Protein AF-A0A428N6F3-F1 (afdb_monomer_lite)

Radius of gyration: 32.95 Å; chains: 1; bounding box: 56×59×94 Å

Structure (mmCIF, N/CA/C/O backbone):
data_AF-A0A428N6F3-F1
#
_entry.id   AF-A0A428N6F3-F1
#
loop_
_atom_site.group_PDB
_atom_site.id
_atom_site.type_symbol
_atom_site.label_atom_id
_atom_site.label_alt_id
_atom_site.label_comp_id
_atom_site.label_asym_id
_atom_site.label_entity_id
_atom_site.label_seq_id
_atom_site.pdbx_PDB_ins_code
_atom_site.Cartn_x
_atom_site.Cartn_y
_atom_site.Cartn_z
_atom_site.occupancy
_atom_site.B_iso_or_equiv
_atom_site.auth_seq_id
_atom_site.auth_comp_id
_atom_site.auth_asym_id
_atom_site.auth_atom_id
_atom_site.pdbx_PDB_model_num
ATOM 1 N N . MET A 1 1 ? 21.607 -7.730 32.514 1.00 59.12 1 MET A N 1
ATOM 2 C CA . MET A 1 1 ? 22.956 -7.253 32.127 1.00 59.12 1 MET A CA 1
ATOM 3 C C . MET A 1 1 ? 23.107 -7.342 30.614 1.00 59.12 1 MET A C 1
ATOM 5 O O . MET A 1 1 ? 22.602 -8.305 30.058 1.00 59.12 1 MET A O 1
ATOM 9 N N . ASN A 1 2 ? 23.859 -6.388 30.040 1.00 42.75 2 ASN A N 1
ATOM 10 C CA . ASN A 1 2 ? 24.294 -6.212 28.635 1.00 42.75 2 ASN A CA 1
ATOM 11 C C . ASN A 1 2 ? 23.485 -5.157 27.869 1.00 42.75 2 ASN A C 1
ATOM 13 O O . ASN A 1 2 ? 22.278 -5.282 27.778 1.00 42.75 2 ASN A O 1
ATOM 17 N N . LYS A 1 3 ? 24.073 -4.161 27.202 1.00 52.94 3 LYS A N 1
ATOM 18 C CA . LYS A 1 3 ? 25.193 -3.238 27.483 1.00 52.94 3 LYS A CA 1
ATOM 19 C C . LYS A 1 3 ? 24.998 -2.091 26.472 1.00 52.94 3 LYS A C 1
ATOM 21 O O . LYS A 1 3 ? 24.691 -2.343 25.317 1.00 52.94 3 LYS A O 1
ATOM 26 N N . VAL A 1 4 ? 25.185 -0.863 26.943 1.00 59.03 4 VAL A N 1
ATOM 27 C CA . VAL A 1 4 ? 25.233 0.412 26.205 1.00 59.03 4 VAL A CA 1
ATOM 28 C C . VAL A 1 4 ? 26.083 0.382 24.930 1.00 59.03 4 VAL A C 1
ATOM 30 O O . VAL A 1 4 ? 27.145 -0.233 24.942 1.00 59.03 4 VAL A O 1
ATOM 33 N N . THR A 1 5 ? 25.738 1.187 23.914 1.00 62.03 5 THR A N 1
ATOM 34 C CA . THR A 1 5 ? 26.742 1.978 23.170 1.00 62.03 5 THR A CA 1
ATOM 35 C C . THR A 1 5 ? 26.118 3.251 22.580 1.00 62.03 5 THR A C 1
ATOM 37 O O . THR A 1 5 ? 25.273 3.193 21.697 1.00 62.03 5 THR A O 1
ATOM 40 N N . LYS A 1 6 ? 26.545 4.411 23.095 1.00 61.56 6 LYS A N 1
ATOM 41 C CA . LYS A 1 6 ? 26.335 5.739 22.499 1.00 61.56 6 LYS A CA 1
ATOM 42 C C . LYS A 1 6 ? 27.361 5.936 21.385 1.00 61.56 6 LYS A C 1
ATOM 44 O O . LYS A 1 6 ? 28.529 5.613 21.604 1.00 61.56 6 LYS A O 1
ATOM 49 N N . TRP A 1 7 ? 26.963 6.520 20.258 1.00 52.72 7 TRP A N 1
ATOM 50 C CA . TRP A 1 7 ? 27.900 6.959 19.226 1.00 52.72 7 TRP A CA 1
ATOM 51 C C . TRP A 1 7 ? 27.916 8.486 19.137 1.00 52.72 7 TRP A C 1
ATOM 53 O O . TRP A 1 7 ? 26.984 9.126 18.668 1.00 52.72 7 TRP A O 1
ATOM 63 N N . THR A 1 8 ? 28.996 9.059 19.658 1.00 63.78 8 THR A N 1
ATOM 64 C CA . THR A 1 8 ? 29.450 10.428 19.417 1.00 63.78 8 THR A CA 1
ATOM 65 C C . THR A 1 8 ? 30.551 10.371 18.366 1.00 63.78 8 THR A C 1
ATOM 67 O O . THR A 1 8 ? 31.534 9.654 18.568 1.00 63.78 8 THR A O 1
ATOM 70 N N . GLY A 1 9 ? 30.439 11.145 17.292 1.00 53.56 9 GLY A N 1
ATOM 71 C CA . GLY A 1 9 ? 31.516 11.276 16.314 1.00 53.56 9 GLY A CA 1
ATOM 72 C C . GLY A 1 9 ? 31.279 12.429 15.350 1.00 53.56 9 GLY A C 1
ATOM 73 O O . GLY A 1 9 ? 30.642 12.246 14.324 1.00 53.56 9 GLY A O 1
ATOM 74 N N . GLY A 1 10 ? 31.805 13.609 15.681 1.00 56.00 10 GLY A N 1
ATOM 75 C CA . GLY A 1 10 ? 32.062 14.664 14.700 1.00 56.00 10 GLY A CA 1
ATOM 76 C C . GLY A 1 10 ? 33.468 14.531 14.106 1.00 56.00 10 GLY A C 1
ATOM 77 O O . GLY A 1 10 ? 34.345 13.985 14.770 1.00 56.00 10 GLY A O 1
ATOM 78 N N . ILE A 1 11 ? 33.679 15.048 12.887 1.00 60.34 11 ILE A N 1
ATOM 79 C CA . ILE A 1 11 ? 34.947 15.599 12.350 1.00 60.34 11 ILE A CA 1
ATOM 80 C C . ILE A 1 11 ? 34.642 16.242 10.971 1.00 60.34 11 ILE A C 1
ATOM 82 O O . ILE A 1 11 ? 34.072 15.572 10.121 1.00 60.34 11 ILE A O 1
ATOM 86 N N . VAL A 1 12 ? 34.632 17.577 10.833 1.00 51.16 12 VAL A N 1
ATOM 87 C CA . VAL A 1 12 ? 35.661 18.571 10.398 1.00 51.16 12 VAL A CA 1
ATOM 88 C C . VAL A 1 12 ? 36.099 18.546 8.911 1.00 51.16 12 VAL A C 1
ATOM 90 O O . VAL A 1 12 ? 36.489 17.508 8.393 1.00 51.16 12 VAL A O 1
ATOM 93 N N . LEU A 1 13 ? 36.209 19.771 8.355 1.00 48.69 13 LEU A N 1
ATOM 94 C CA . LEU A 1 13 ? 36.993 20.261 7.194 1.00 48.69 13 LEU A CA 1
ATOM 95 C C . LEU A 1 13 ? 36.325 20.032 5.823 1.00 48.69 13 LEU A C 1
ATOM 97 O O . LEU A 1 13 ? 36.119 18.902 5.421 1.00 48.69 13 LEU A O 1
ATOM 101 N N . GLY A 1 14 ? 35.943 21.029 5.020 1.00 47.25 14 GLY A N 1
ATOM 102 C CA . GLY A 1 14 ? 36.521 22.353 4.798 1.00 47.25 14 GLY A CA 1
ATOM 103 C C . GLY A 1 14 ? 37.283 22.353 3.470 1.00 47.25 14 GLY A C 1
ATOM 104 O O . GLY A 1 14 ? 38.443 21.965 3.460 1.00 47.25 14 GLY A O 1
ATOM 105 N N . VAL A 1 15 ? 36.669 22.813 2.372 1.00 58.38 15 VAL A N 1
ATOM 106 C CA . VAL A 1 15 ? 37.387 23.246 1.159 1.00 58.38 15 VAL A CA 1
ATOM 107 C C . VAL A 1 15 ? 36.687 24.468 0.571 1.00 58.38 15 VAL A C 1
ATOM 109 O O . VAL A 1 15 ? 35.559 24.415 0.096 1.00 58.38 15 VAL A O 1
ATOM 112 N N . SER A 1 16 ? 37.419 25.573 0.648 1.00 48.34 16 SER A N 1
ATOM 113 C CA . SER A 1 16 ? 37.237 26.823 -0.074 1.00 48.34 16 SER A CA 1
ATOM 114 C C . SER A 1 16 ? 37.818 26.676 -1.480 1.00 48.34 16 SER A C 1
ATOM 116 O O . SER A 1 16 ? 38.920 26.141 -1.610 1.00 48.34 16 SER A O 1
ATOM 118 N N . LEU A 1 17 ? 37.138 27.195 -2.506 1.00 53.47 17 LEU A N 1
ATOM 119 C CA . LEU A 1 17 ? 37.769 27.553 -3.777 1.00 53.47 17 LEU A CA 1
ATOM 120 C C . LEU A 1 17 ? 37.167 28.856 -4.318 1.00 53.47 17 LEU A C 1
ATOM 122 O O . LEU A 1 17 ? 36.028 28.925 -4.767 1.00 53.47 17 LEU A O 1
ATOM 126 N N . LEU A 1 18 ? 37.997 29.889 -4.209 1.00 55.22 18 LEU A N 1
ATOM 127 C CA . LEU A 1 18 ? 37.905 31.204 -4.826 1.00 55.22 18 LEU A CA 1
ATOM 128 C C . LEU A 1 18 ? 38.261 31.151 -6.320 1.00 55.22 18 LEU A C 1
ATOM 130 O O . LEU A 1 18 ? 39.220 30.480 -6.699 1.00 55.22 18 LEU A O 1
ATOM 134 N N . GLY A 1 19 ? 37.615 32.032 -7.091 1.00 43.91 19 GLY A N 1
ATOM 135 C CA . GLY A 1 19 ? 38.147 32.621 -8.328 1.00 43.91 19 GLY A CA 1
ATOM 136 C C . GLY A 1 19 ? 37.585 32.015 -9.624 1.00 43.91 19 GLY A C 1
ATOM 137 O O . GLY A 1 19 ? 37.245 30.846 -9.659 1.00 43.91 19 GLY A O 1
ATOM 138 N N . VAL A 1 20 ? 37.485 32.718 -10.754 1.00 56.47 20 VAL A N 1
ATOM 139 C CA . VAL A 1 20 ? 38.159 33.943 -11.202 1.00 56.47 20 VAL A CA 1
ATOM 140 C C . VAL A 1 20 ? 37.345 34.539 -12.376 1.00 56.47 20 VAL A C 1
ATOM 142 O O . VAL A 1 20 ? 36.685 33.817 -13.114 1.00 56.47 20 VAL A O 1
ATOM 145 N N . ILE A 1 21 ? 37.413 35.866 -12.497 1.00 52.62 21 ILE A N 1
ATOM 146 C CA . ILE A 1 21 ? 36.933 36.787 -13.543 1.00 52.62 21 ILE A CA 1
ATOM 147 C C . ILE A 1 21 ? 36.798 36.243 -14.986 1.00 52.62 21 ILE A C 1
ATOM 149 O O . ILE A 1 21 ? 37.687 35.570 -15.496 1.00 52.62 21 ILE A O 1
ATOM 153 N N . SER A 1 22 ? 35.756 36.676 -15.704 1.00 57.38 22 SER A N 1
ATOM 154 C CA . SER A 1 22 ? 35.784 36.744 -17.172 1.00 57.38 22 SER A CA 1
ATOM 155 C C . SER A 1 22 ? 35.151 38.061 -17.617 1.00 57.38 22 SER A C 1
ATOM 157 O O . SER A 1 22 ? 33.933 38.212 -17.665 1.00 57.38 22 SER A O 1
ATOM 159 N N . GLY A 1 23 ? 36.019 39.056 -17.800 1.00 47.81 23 GLY A N 1
ATOM 160 C CA . GLY A 1 23 ? 35.710 40.379 -18.326 1.00 47.81 23 GLY A CA 1
ATOM 161 C C . GLY A 1 23 ? 36.304 40.527 -19.725 1.00 47.81 23 GLY A C 1
ATOM 162 O O . GLY A 1 23 ? 37.393 40.024 -19.990 1.00 47.81 23 GLY A O 1
ATOM 163 N N . CYS A 1 24 ? 35.535 41.205 -20.574 1.00 57.69 24 CYS A N 1
ATOM 164 C CA . CYS A 1 24 ? 35.668 41.465 -22.005 1.00 57.69 24 CYS A CA 1
ATOM 165 C C . CYS A 1 24 ? 37.067 41.454 -22.637 1.00 57.69 24 CYS A C 1
ATOM 167 O O . CYS A 1 24 ? 38.002 42.108 -22.176 1.00 57.69 24 CYS A O 1
ATOM 169 N N . SER A 1 25 ? 37.130 40.875 -23.835 1.00 59.62 25 SER A N 1
ATOM 170 C CA . SER A 1 25 ? 37.938 41.404 -24.935 1.00 59.62 25 SER A CA 1
ATOM 171 C C . SER A 1 25 ? 37.177 41.184 -26.242 1.00 59.62 25 SER A C 1
ATOM 173 O O . SER A 1 25 ? 37.071 40.064 -26.732 1.00 59.62 25 SER A O 1
ATOM 175 N N . ASP A 1 26 ? 36.593 42.280 -26.724 1.00 55.84 26 ASP A N 1
ATOM 176 C CA . ASP A 1 26 ? 36.211 42.518 -28.114 1.00 55.84 26 ASP A CA 1
ATOM 177 C C . ASP A 1 26 ? 37.474 42.470 -28.982 1.00 55.84 26 ASP A C 1
ATOM 179 O O . ASP A 1 26 ? 38.433 43.182 -28.684 1.00 55.84 26 ASP A O 1
ATOM 183 N N . ASP A 1 27 ? 37.460 41.690 -30.062 1.00 56.28 27 ASP A N 1
ATOM 184 C CA . ASP A 1 27 ? 38.287 41.981 -31.233 1.00 56.28 27 ASP A CA 1
ATOM 185 C C . ASP A 1 27 ? 37.640 41.393 -32.499 1.00 56.28 27 ASP A C 1
ATOM 187 O O . ASP A 1 27 ? 37.637 40.187 -32.738 1.00 56.28 27 ASP A O 1
ATOM 191 N N . THR A 1 28 ? 36.989 42.295 -33.232 1.00 49.25 28 THR A N 1
ATOM 192 C CA . THR A 1 28 ? 37.178 42.573 -34.661 1.00 49.25 28 THR A CA 1
ATOM 193 C C . THR A 1 28 ? 37.333 41.396 -35.645 1.00 49.25 28 THR A C 1
ATOM 195 O O . THR A 1 28 ? 38.290 40.632 -35.596 1.00 49.25 28 THR A O 1
ATOM 198 N N . GLU A 1 29 ? 36.429 41.330 -36.633 1.00 51.31 29 GLU A N 1
ATOM 199 C CA . GLU A 1 29 ? 36.691 41.505 -38.083 1.00 51.31 29 GLU A CA 1
ATOM 200 C C . GLU A 1 29 ? 35.619 40.793 -38.947 1.00 51.31 29 GLU A C 1
ATOM 202 O O . GLU A 1 29 ? 35.155 39.686 -38.683 1.00 51.31 29 GLU A O 1
ATOM 207 N N . VAL A 1 30 ? 35.238 41.489 -40.015 1.00 43.59 30 VAL A N 1
ATOM 208 C CA . VAL A 1 30 ? 34.219 41.195 -41.037 1.00 43.59 30 VAL A CA 1
ATOM 209 C C . VAL A 1 30 ? 34.651 40.089 -42.015 1.00 43.59 30 VAL A C 1
ATOM 211 O O . VAL A 1 30 ? 35.767 40.157 -42.523 1.00 43.59 30 VAL A O 1
ATOM 214 N N . SER A 1 31 ? 33.742 39.188 -42.434 1.00 38.47 31 SER A N 1
ATOM 215 C CA . SER A 1 31 ? 33.485 38.903 -43.872 1.00 38.47 31 SER A CA 1
ATOM 216 C C . SER A 1 31 ? 32.540 37.731 -44.181 1.00 38.47 31 SER A C 1
ATOM 218 O O . SER A 1 31 ? 32.751 36.604 -43.750 1.00 38.47 31 SER A O 1
ATOM 220 N N . THR A 1 32 ? 31.610 38.054 -45.090 1.00 45.75 32 THR A N 1
ATOM 221 C CA . THR A 1 32 ? 31.063 37.267 -46.219 1.00 45.75 32 THR A CA 1
ATOM 222 C C . THR A 1 32 ? 30.102 36.100 -45.955 1.00 45.75 32 THR A C 1
ATOM 224 O O . THR A 1 32 ? 30.520 34.975 -45.717 1.00 45.75 32 THR A O 1
ATOM 227 N N . SER A 1 33 ? 28.812 36.428 -46.135 1.00 55.88 33 SER A N 1
ATOM 228 C CA . SER A 1 33 ? 27.836 35.818 -47.065 1.00 55.88 33 SER A CA 1
ATOM 229 C C . SER A 1 33 ? 27.710 34.293 -47.135 1.00 55.88 33 SER A C 1
ATOM 231 O O . SER A 1 33 ? 28.603 33.642 -47.666 1.00 55.88 33 SER A O 1
ATOM 233 N N . ASP A 1 34 ? 26.518 33.787 -46.801 1.00 43.12 34 ASP A N 1
ATOM 234 C CA . ASP A 1 34 ? 25.702 33.015 -47.751 1.00 43.12 34 ASP A CA 1
ATOM 235 C C . ASP A 1 34 ? 24.219 33.027 -47.321 1.00 43.12 34 ASP A C 1
ATOM 237 O O . ASP A 1 34 ? 23.897 33.001 -46.132 1.00 43.12 34 ASP A O 1
ATOM 241 N N . ASP A 1 35 ? 23.343 33.148 -48.314 1.00 51.78 35 ASP A N 1
ATOM 242 C CA . ASP A 1 35 ? 21.883 33.163 -48.246 1.00 51.78 35 ASP A CA 1
ATOM 243 C C . ASP A 1 35 ? 21.297 31.805 -47.806 1.00 51.78 35 ASP A C 1
ATOM 245 O O . ASP A 1 35 ? 21.828 30.755 -48.157 1.00 51.78 35 ASP A O 1
ATOM 249 N N . THR A 1 36 ? 20.146 31.799 -47.119 1.00 37.16 36 THR A N 1
ATOM 250 C CA . THR A 1 36 ? 18.882 31.189 -47.611 1.00 37.16 36 THR A CA 1
ATOM 251 C C . THR A 1 36 ? 17.798 31.102 -46.521 1.00 37.16 36 THR A C 1
ATOM 253 O O . THR A 1 36 ? 17.887 30.341 -45.566 1.00 37.16 36 THR A O 1
ATOM 256 N N . ASP A 1 37 ? 16.762 31.919 -46.721 1.00 44.09 37 ASP A N 1
ATOM 257 C CA . ASP A 1 37 ? 15.328 31.593 -46.676 1.00 44.09 37 ASP A CA 1
ATOM 258 C C . ASP A 1 37 ? 14.820 30.594 -45.611 1.00 44.09 37 ASP A C 1
ATOM 260 O O . ASP A 1 37 ? 14.883 29.377 -45.782 1.00 44.09 37 ASP A O 1
ATOM 264 N N . THR A 1 38 ? 14.187 31.111 -44.553 1.00 43.03 38 THR A N 1
ATOM 265 C CA . THR A 1 38 ? 13.017 30.466 -43.936 1.00 43.03 38 THR A CA 1
ATOM 266 C C . THR A 1 38 ? 12.104 31.537 -43.343 1.00 43.03 38 THR A C 1
ATOM 268 O O . THR A 1 38 ? 12.512 32.372 -42.541 1.00 43.03 38 THR A O 1
ATOM 271 N N . VAL A 1 39 ? 10.856 31.498 -43.801 1.00 47.06 39 VAL A N 1
ATOM 272 C CA . VAL A 1 39 ? 9.721 32.332 -43.412 1.00 47.06 39 VAL A CA 1
ATOM 273 C C . VAL A 1 39 ? 9.343 32.072 -41.952 1.00 47.06 39 VAL A C 1
ATOM 275 O O . VAL A 1 39 ? 8.845 30.995 -41.632 1.00 47.06 39 VAL A O 1
ATOM 278 N N . GLU A 1 40 ? 9.493 33.078 -41.093 1.00 40.41 40 GLU A N 1
ATOM 279 C CA . GLU A 1 40 ? 8.742 33.181 -39.841 1.00 40.41 40 GLU A CA 1
ATOM 280 C C . GLU A 1 40 ? 7.617 34.198 -40.038 1.00 40.41 40 GLU A C 1
ATOM 282 O O . GLU A 1 40 ? 7.851 35.365 -40.358 1.00 40.41 40 GLU A O 1
ATOM 287 N N . GLN A 1 41 ? 6.377 33.725 -39.895 1.00 44.44 41 GLN A N 1
ATOM 288 C CA . GLN A 1 41 ? 5.229 34.590 -39.682 1.00 44.44 41 GLN A CA 1
ATOM 289 C C . GLN A 1 41 ? 5.036 34.821 -38.188 1.00 44.44 41 GLN A C 1
ATOM 291 O O . GLN A 1 41 ? 5.055 33.906 -37.369 1.00 44.44 41 GLN A O 1
ATOM 296 N N . GLU A 1 42 ? 4.823 36.094 -37.917 1.00 47.78 42 GLU A N 1
ATOM 297 C CA . GLU A 1 42 ? 4.579 36.766 -36.660 1.00 47.78 42 GLU A CA 1
ATOM 298 C C . GLU A 1 42 ? 3.296 36.268 -35.975 1.00 47.78 42 GLU A C 1
ATOM 300 O O . GLU A 1 42 ? 2.261 36.079 -36.617 1.00 47.78 42 GLU A O 1
ATOM 305 N N . ASN A 1 43 ? 3.328 36.172 -34.646 1.00 41.69 43 ASN A N 1
ATOM 306 C CA . ASN A 1 43 ? 2.191 36.594 -33.837 1.00 41.69 43 ASN A CA 1
ATOM 307 C C . ASN A 1 43 ? 2.668 37.158 -32.492 1.00 41.69 43 ASN A C 1
ATOM 309 O O . ASN A 1 43 ? 3.029 36.444 -31.559 1.00 41.69 43 ASN A O 1
ATOM 313 N N . GLU A 1 44 ? 2.643 38.480 -32.475 1.00 46.00 44 GLU A N 1
ATOM 314 C CA . GLU A 1 44 ? 2.562 39.415 -31.368 1.00 46.00 44 GLU A CA 1
ATOM 315 C C . GLU A 1 44 ? 1.596 38.991 -30.244 1.00 46.00 44 GLU A C 1
ATOM 317 O O . GLU A 1 44 ? 0.403 38.807 -30.457 1.00 46.00 44 GLU A O 1
ATOM 322 N N . SER A 1 45 ? 2.066 38.982 -28.997 1.00 43.88 45 SER A N 1
ATOM 323 C CA . SER A 1 45 ? 1.277 39.540 -27.891 1.00 43.88 45 SER A CA 1
ATOM 324 C C . SER A 1 45 ? 2.186 39.923 -26.737 1.00 43.88 45 SER A C 1
ATOM 326 O O . SER A 1 45 ? 2.656 39.112 -25.945 1.00 43.88 45 SER A O 1
ATOM 328 N N . THR A 1 46 ? 2.417 41.226 -26.710 1.00 35.19 46 THR A N 1
ATOM 329 C CA . THR A 1 46 ? 2.833 42.028 -25.573 1.00 35.19 46 THR A CA 1
ATOM 330 C C . THR A 1 46 ? 1.745 42.019 -24.493 1.00 35.19 46 THR A C 1
ATOM 332 O O . THR A 1 46 ? 0.567 42.165 -24.810 1.00 35.19 46 THR A O 1
ATOM 335 N N . SER A 1 47 ? 2.125 41.899 -23.221 1.00 39.38 47 SER A N 1
ATOM 336 C CA . SER A 1 47 ? 1.584 42.783 -22.185 1.00 39.38 47 SER A CA 1
ATOM 337 C C . SER A 1 47 ? 2.463 42.742 -20.941 1.00 39.38 47 SER A C 1
ATOM 339 O O . SER A 1 47 ? 2.490 41.780 -20.180 1.00 39.38 47 SER A O 1
ATOM 341 N N . THR A 1 48 ? 3.164 43.850 -20.764 1.00 40.50 48 THR A N 1
ATOM 342 C CA . THR A 1 48 ? 3.802 44.350 -19.553 1.00 40.50 48 THR A CA 1
ATOM 343 C C . THR A 1 48 ? 2.788 44.535 -18.417 1.00 40.50 48 THR A C 1
ATOM 345 O O . THR A 1 48 ? 1.719 45.097 -18.652 1.00 40.50 48 THR A O 1
ATOM 348 N N . GLN A 1 49 ? 3.153 44.161 -17.189 1.00 43.16 49 GLN A N 1
ATOM 349 C CA . GLN A 1 49 ? 2.739 44.856 -15.962 1.00 43.16 49 GLN A CA 1
ATOM 350 C C . GLN A 1 49 ? 3.793 44.543 -14.883 1.00 43.16 49 GLN A C 1
ATOM 352 O O . GLN A 1 49 ? 3.955 43.392 -14.499 1.00 43.16 49 GLN A O 1
ATOM 357 N N . ASP A 1 50 ? 4.776 45.418 -14.704 1.00 40.59 50 ASP A N 1
ATOM 358 C CA . ASP A 1 50 ? 4.785 46.598 -13.823 1.00 40.59 50 ASP A CA 1
ATOM 359 C C . ASP A 1 50 ? 5.256 46.239 -12.403 1.00 40.59 50 ASP A C 1
ATOM 361 O O . ASP A 1 50 ? 4.698 45.409 -11.690 1.00 40.59 50 ASP A O 1
ATOM 365 N N . GLU A 1 51 ? 6.386 46.857 -12.106 1.00 44.56 51 GLU A N 1
ATOM 366 C CA . GLU A 1 51 ? 7.203 46.900 -10.908 1.00 44.56 51 GLU A CA 1
ATOM 367 C C . GLU A 1 51 ? 6.498 47.707 -9.810 1.00 44.56 51 GLU A C 1
ATOM 369 O O . GLU A 1 51 ? 6.010 48.797 -10.076 1.00 44.56 51 GLU A O 1
ATOM 374 N N . SER A 1 52 ? 6.520 47.258 -8.552 1.00 39.97 52 SER A N 1
ATOM 375 C CA . SER A 1 52 ? 6.553 48.218 -7.442 1.00 39.97 52 SER A CA 1
ATOM 376 C C . SER A 1 52 ? 7.154 47.608 -6.183 1.00 39.97 52 SER A C 1
ATOM 378 O O . SER A 1 52 ? 6.685 46.616 -5.630 1.00 39.97 52 SER A O 1
ATOM 380 N N . THR A 1 53 ? 8.216 48.280 -5.775 1.00 36.47 53 THR A N 1
ATOM 381 C CA . THR A 1 53 ? 9.086 48.172 -4.609 1.00 36.47 53 THR A CA 1
ATOM 382 C C . THR A 1 53 ? 8.394 48.352 -3.253 1.00 36.47 53 THR A C 1
ATOM 384 O O . THR A 1 53 ? 7.479 49.161 -3.133 1.00 36.47 53 THR A O 1
ATOM 387 N N . GLU A 1 54 ? 8.921 47.611 -2.267 1.00 47.00 54 GLU A N 1
ATOM 388 C CA . GLU A 1 54 ? 9.388 48.045 -0.930 1.00 47.00 54 GLU A CA 1
ATOM 389 C C . GLU A 1 54 ? 8.506 49.002 -0.101 1.00 47.00 54 GLU A C 1
ATOM 391 O O . GLU A 1 54 ? 8.287 50.140 -0.490 1.00 47.00 54 GLU A O 1
ATOM 396 N N . GLU A 1 55 ? 8.127 48.587 1.117 1.00 42.34 55 GLU A N 1
ATOM 397 C CA . GLU A 1 55 ? 8.594 49.279 2.329 1.00 42.34 55 GLU A CA 1
ATOM 398 C C . GLU A 1 55 ? 8.384 48.476 3.629 1.00 42.34 55 GLU A C 1
ATOM 400 O O . GLU A 1 55 ? 7.346 47.877 3.902 1.00 42.34 55 GLU A O 1
ATOM 405 N N . THR A 1 56 ? 9.464 48.506 4.403 1.00 35.31 56 THR A N 1
ATOM 406 C CA . THR A 1 56 ? 9.694 48.173 5.809 1.00 35.31 56 THR A CA 1
ATOM 407 C C . THR A 1 56 ? 8.773 48.930 6.771 1.00 35.31 56 THR A C 1
ATOM 409 O O . THR A 1 56 ? 8.601 50.133 6.605 1.00 35.31 56 THR A O 1
ATOM 412 N N . GLN A 1 57 ? 8.334 48.288 7.863 1.00 43.53 57 GLN A N 1
ATOM 413 C CA . GLN A 1 57 ? 8.369 48.909 9.197 1.00 43.53 57 GLN A CA 1
ATOM 414 C C . GLN A 1 57 ? 8.267 47.891 10.343 1.00 43.53 57 GLN A C 1
ATOM 416 O O . GLN A 1 57 ? 7.521 46.917 10.297 1.00 43.53 57 GLN A O 1
ATOM 421 N N . GLU A 1 58 ? 9.122 48.162 11.322 1.00 42.06 58 GLU A N 1
ATOM 422 C CA . GLU A 1 58 ? 9.407 47.509 12.599 1.00 42.06 58 GLU A CA 1
ATOM 423 C C . GLU A 1 58 ? 8.484 48.069 13.713 1.00 42.06 58 GLU A C 1
ATOM 425 O O . GLU A 1 58 ? 7.657 48.932 13.431 1.00 42.06 58 GLU A O 1
ATOM 430 N N . GLU A 1 59 ? 8.726 47.639 14.963 1.00 45.28 59 GLU A N 1
ATOM 431 C CA . GLU A 1 59 ? 8.178 48.091 16.272 1.00 45.28 59 GLU A CA 1
ATOM 432 C C . GLU A 1 59 ? 6.937 47.339 16.824 1.00 45.28 59 GLU A C 1
ATOM 434 O O . GLU A 1 59 ? 5.847 47.407 16.265 1.00 45.28 59 GLU A O 1
ATOM 439 N N . THR A 1 60 ? 7.117 46.409 17.792 1.00 33.31 60 THR A N 1
ATOM 440 C CA . THR A 1 60 ? 7.172 46.555 19.292 1.00 33.31 60 THR A CA 1
ATOM 441 C C . THR A 1 60 ? 5.812 46.919 19.907 1.00 33.31 60 THR A C 1
ATOM 443 O O . THR A 1 60 ? 5.093 47.715 19.327 1.00 33.31 60 THR A O 1
ATOM 446 N N . GLU A 1 61 ? 5.355 46.500 21.087 1.00 43.44 61 GLU A N 1
ATOM 447 C CA . GLU A 1 61 ? 5.727 45.609 22.198 1.00 43.44 61 GLU A CA 1
ATOM 448 C C . GLU A 1 61 ? 4.483 45.605 23.137 1.00 43.44 61 GLU A C 1
ATOM 450 O O . GLU A 1 61 ? 3.689 46.541 23.063 1.00 43.44 61 GLU A O 1
ATOM 455 N N . GLU A 1 62 ? 4.388 44.629 24.062 1.00 44.56 62 GLU A N 1
ATOM 456 C CA . GLU A 1 62 ? 3.742 44.766 25.400 1.00 44.56 62 GLU A CA 1
ATOM 457 C C . GLU A 1 62 ? 2.185 44.879 25.445 1.00 44.56 62 GLU A C 1
ATOM 459 O O . GLU A 1 62 ? 1.569 45.521 24.608 1.00 44.56 62 GLU A O 1
ATOM 464 N N . SER A 1 63 ? 1.383 44.365 26.386 1.00 43.09 63 SER A N 1
ATOM 465 C CA . SER A 1 63 ? 1.394 43.428 27.528 1.00 43.09 63 SER A CA 1
ATOM 466 C C . SER A 1 63 ? -0.069 43.353 28.029 1.00 43.09 63 SER A C 1
ATOM 468 O O . SER A 1 63 ? -0.891 44.167 27.615 1.00 43.09 63 SER A O 1
ATOM 470 N N . GLU A 1 64 ? -0.342 42.402 28.930 1.00 48.34 64 GLU A N 1
ATOM 471 C CA . GLU A 1 64 ? -1.433 42.277 29.929 1.00 48.34 64 GLU A CA 1
ATOM 472 C C . GLU A 1 64 ? -2.101 40.894 29.820 1.00 48.34 64 GLU A C 1
ATOM 474 O O . GLU A 1 64 ? -2.928 40.633 28.953 1.00 48.34 64 GLU A O 1
ATOM 479 N N . GLU A 1 65 ? -1.577 39.862 30.485 1.00 44.81 65 GLU A N 1
ATOM 480 C CA . GLU A 1 65 ? -1.683 39.532 31.920 1.00 44.81 65 GLU A CA 1
ATOM 481 C C . GLU A 1 65 ? -3.081 39.065 32.407 1.00 44.81 65 GLU A C 1
ATOM 483 O O . GLU A 1 65 ? -4.095 39.740 32.285 1.00 44.81 65 GLU A O 1
ATOM 488 N N . VAL A 1 66 ? -3.040 37.918 33.103 1.00 36.69 66 VAL A N 1
ATOM 489 C CA . VAL A 1 66 ? -3.972 37.383 34.117 1.00 36.69 66 VAL A CA 1
ATOM 490 C C . VAL A 1 66 ? -5.281 36.721 33.657 1.00 36.69 66 VAL A C 1
ATOM 492 O O . VAL A 1 66 ? -6.321 37.360 33.526 1.00 36.69 66 VAL A O 1
ATOM 495 N N . LYS A 1 67 ? -5.290 35.376 33.684 1.00 44.00 67 LYS A N 1
ATOM 496 C CA . LYS A 1 67 ? -6.283 34.626 34.481 1.00 44.00 67 LYS A CA 1
ATOM 497 C C . LYS A 1 67 ? -5.793 33.221 34.847 1.00 44.00 67 LYS A C 1
ATOM 499 O O . LYS A 1 67 ? -6.311 32.214 34.376 1.00 44.00 67 LYS A O 1
ATOM 504 N N . THR A 1 68 ? -4.814 33.182 35.740 1.00 42.47 68 THR A N 1
ATOM 505 C CA . THR A 1 68 ? -4.484 32.001 36.542 1.00 42.47 68 THR A CA 1
ATOM 506 C C . THR A 1 68 ? -5.217 32.154 37.868 1.00 42.47 68 THR A C 1
ATOM 508 O O . THR A 1 68 ? -4.890 33.059 38.621 1.00 42.47 68 THR A O 1
ATOM 511 N N . GLU A 1 69 ? -6.260 31.357 38.093 1.00 52.34 69 GLU A N 1
ATOM 512 C CA . GLU A 1 69 ? -6.733 30.884 39.407 1.00 52.34 69 GLU A CA 1
ATOM 513 C C . GLU A 1 69 ? -8.115 30.245 39.220 1.00 52.34 69 GLU A C 1
ATOM 515 O O . GLU A 1 69 ? -9.083 30.940 38.898 1.00 52.34 69 GLU A O 1
ATOM 520 N N . LYS A 1 70 ? -8.172 28.919 39.421 1.00 51.22 70 LYS A N 1
ATOM 521 C CA . LYS A 1 70 ? -9.304 28.109 39.925 1.00 51.22 70 LYS A CA 1
ATOM 522 C C . LYS A 1 70 ? -9.378 26.732 39.262 1.00 51.22 70 LYS A C 1
ATOM 524 O O . LYS A 1 70 ? -10.370 26.411 38.617 1.00 51.22 70 LYS A O 1
ATOM 529 N N . ILE A 1 71 ? -8.346 25.914 39.451 1.00 48.88 71 ILE A N 1
ATOM 530 C CA . ILE A 1 71 ? -8.430 24.458 39.276 1.00 48.88 71 ILE A CA 1
ATOM 531 C C . ILE A 1 71 ? -7.416 23.832 40.247 1.00 48.88 71 ILE A C 1
ATOM 533 O O . ILE A 1 71 ? -6.335 23.444 39.843 1.00 48.88 71 ILE A O 1
ATOM 537 N N . GLU A 1 72 ? -7.688 23.854 41.553 1.00 50.81 72 GLU A N 1
ATOM 538 C CA . GLU A 1 72 ? -6.769 23.239 42.535 1.00 50.81 72 GLU A CA 1
ATOM 539 C C . GLU A 1 72 ? -7.500 22.564 43.710 1.00 50.81 72 GLU A C 1
ATOM 541 O O . GLU A 1 72 ? -6.955 22.395 44.792 1.00 50.81 72 GLU A O 1
ATOM 546 N N . GLU A 1 73 ? -8.760 22.157 43.522 1.00 51.38 73 GLU A N 1
ATOM 547 C CA . GLU A 1 73 ? -9.514 21.477 44.588 1.00 51.38 73 GLU A CA 1
ATOM 548 C C . GLU A 1 73 ? -10.462 20.406 44.028 1.00 51.38 73 GLU A C 1
ATOM 550 O O . GLU A 1 73 ? -11.663 20.421 44.280 1.00 51.38 73 GLU A O 1
ATOM 555 N N . THR A 1 74 ? -9.931 19.489 43.209 1.00 42.41 74 THR A N 1
ATOM 556 C CA . THR A 1 74 ? -10.641 18.229 42.888 1.00 42.41 74 THR A CA 1
ATOM 557 C C . THR A 1 74 ? -9.732 17.038 42.542 1.00 42.41 74 THR A C 1
ATOM 559 O O . THR A 1 74 ? -10.243 16.003 42.126 1.00 42.41 74 THR A O 1
ATOM 562 N N . GLU A 1 75 ? -8.408 17.139 42.710 1.00 50.47 75 GLU A N 1
ATOM 563 C CA . GLU A 1 75 ? -7.466 16.109 42.227 1.00 50.47 75 GLU A CA 1
ATOM 564 C C . GLU A 1 75 ? -7.128 15.000 43.241 1.00 50.47 75 GLU A C 1
ATOM 566 O O . GLU A 1 75 ? -6.570 13.982 42.856 1.00 50.47 75 GLU A O 1
ATOM 571 N N . GLU A 1 76 ? -7.519 15.097 44.515 1.00 50.62 76 GLU A N 1
ATOM 572 C CA . GLU A 1 76 ? -7.038 14.140 45.534 1.00 50.62 76 GLU A CA 1
ATOM 573 C C . GLU A 1 76 ? -7.983 12.951 45.823 1.00 50.62 76 GLU A C 1
ATOM 575 O O . GLU A 1 76 ? -7.807 12.242 46.808 1.00 50.62 76 GLU A O 1
ATOM 580 N N . THR A 1 77 ? -9.033 12.710 45.027 1.00 42.19 77 THR A N 1
ATOM 581 C CA . THR A 1 77 ? -9.996 11.611 45.318 1.00 42.19 77 THR A CA 1
ATOM 582 C C . THR A 1 77 ? -10.339 10.721 44.122 1.00 42.19 77 THR A C 1
ATOM 584 O O . THR A 1 77 ? -11.213 9.865 44.230 1.00 42.19 77 THR A O 1
ATOM 587 N N . VAL A 1 78 ? -9.652 10.876 42.987 1.00 49.56 78 VAL A N 1
ATOM 588 C CA . VAL A 1 78 ? -9.902 10.051 41.787 1.00 49.56 78 VAL A CA 1
ATOM 589 C C . VAL A 1 78 ? -8.724 9.125 41.455 1.00 49.56 78 VAL A C 1
ATOM 591 O O . VAL A 1 78 ? -8.926 8.107 40.800 1.00 49.56 78 VAL A O 1
ATOM 594 N N . GLU A 1 79 ? -7.522 9.382 41.979 1.00 50.62 79 GLU A N 1
ATOM 595 C CA . GLU A 1 79 ? -6.320 8.609 41.623 1.00 50.62 79 GLU A CA 1
ATOM 596 C C . GLU A 1 79 ? -6.271 7.166 42.163 1.00 50.62 79 GLU A C 1
ATOM 598 O O . GLU A 1 79 ? -5.507 6.356 41.648 1.00 50.62 79 GLU A O 1
ATOM 603 N N . GLU A 1 80 ? -7.101 6.784 43.141 1.00 48.28 80 GLU A N 1
ATOM 604 C CA . GLU A 1 80 ? -7.097 5.407 43.675 1.00 48.28 80 GLU A CA 1
ATOM 605 C C . GLU A 1 80 ? -8.102 4.469 42.969 1.00 48.28 80 GLU A C 1
ATOM 607 O O . GLU A 1 80 ? -8.103 3.269 43.221 1.00 48.28 80 GLU A O 1
ATOM 612 N N . SER A 1 81 ? -8.941 4.973 42.052 1.00 48.28 81 SER A N 1
ATOM 613 C CA . SER A 1 81 ? -9.990 4.160 41.403 1.00 48.28 81 SER A CA 1
ATOM 614 C C . SER A 1 81 ? -9.734 3.808 39.932 1.00 48.28 81 SER A C 1
ATOM 616 O O . SER A 1 81 ? -10.542 3.083 39.356 1.00 48.28 81 SER A O 1
ATOM 618 N N . VAL A 1 82 ? -8.656 4.293 39.307 1.00 51.25 82 VAL A N 1
ATOM 619 C CA . VAL A 1 82 ? -8.394 4.059 37.866 1.00 51.25 82 VAL A CA 1
ATOM 620 C C . VAL A 1 82 ? -7.332 2.978 37.618 1.00 51.25 82 VAL A C 1
ATOM 622 O O . VAL A 1 82 ? -7.182 2.497 36.504 1.00 51.25 82 VAL A O 1
ATOM 625 N N . VAL A 1 83 ? -6.619 2.529 38.655 1.00 50.34 83 VAL A N 1
ATOM 626 C CA . VAL A 1 83 ? -5.483 1.593 38.511 1.00 50.34 83 VAL A CA 1
ATOM 627 C C . VAL A 1 83 ? -5.917 0.113 38.494 1.00 50.34 83 VAL A C 1
ATOM 629 O O . VAL A 1 83 ? -5.082 -0.783 38.439 1.00 50.34 83 VAL A O 1
ATOM 632 N N . GLU A 1 84 ? -7.222 -0.179 38.521 1.00 51.62 84 GLU A N 1
ATOM 633 C CA . GLU A 1 84 ? -7.765 -1.547 38.580 1.00 51.62 84 GLU A CA 1
ATOM 634 C C . GLU A 1 84 ? -8.723 -1.838 37.409 1.00 51.62 84 GLU A C 1
ATOM 636 O O . GLU A 1 84 ? -9.802 -2.395 37.589 1.00 51.62 84 GLU A O 1
ATOM 641 N N . THR A 1 85 ? -8.394 -1.416 36.181 1.00 43.00 85 THR A N 1
ATOM 642 C CA . THR A 1 85 ? -9.144 -1.829 34.969 1.00 43.00 85 THR A CA 1
ATOM 643 C C . THR A 1 85 ? -8.258 -1.917 33.715 1.00 43.00 85 THR A C 1
ATOM 645 O O . THR A 1 85 ? -8.709 -1.624 32.619 1.00 43.00 85 THR A O 1
ATOM 648 N N . GLU A 1 86 ? -6.997 -2.345 33.836 1.00 50.44 86 GLU A N 1
ATOM 649 C CA . GLU A 1 86 ? -6.139 -2.608 32.655 1.00 50.44 86 GLU A CA 1
ATOM 650 C C . GLU A 1 86 ? -5.860 -4.101 32.398 1.00 50.44 86 GLU A C 1
ATOM 652 O O . GLU A 1 86 ? -5.113 -4.454 31.494 1.00 50.44 86 GLU A O 1
ATOM 657 N N . GLU A 1 87 ? -6.484 -5.017 33.146 1.00 51.00 87 GLU A N 1
ATOM 658 C CA . GLU A 1 87 ? -6.158 -6.454 33.077 1.00 51.00 87 GLU A CA 1
ATOM 659 C C . GLU A 1 87 ? -7.362 -7.349 32.730 1.00 51.00 87 GLU A C 1
ATOM 661 O O . GLU A 1 87 ? -7.470 -8.467 33.229 1.00 51.00 87 GLU A O 1
ATOM 666 N N . GLN A 1 88 ? -8.273 -6.893 31.860 1.00 44.22 88 GLN A N 1
ATOM 667 C CA . GLN A 1 88 ? -9.257 -7.773 31.204 1.00 44.22 88 GLN A CA 1
ATOM 668 C C . GLN A 1 88 ? -9.485 -7.376 29.737 1.00 44.22 88 GLN A C 1
ATOM 670 O O . GLN A 1 88 ? -10.563 -6.933 29.356 1.00 44.22 88 GLN A O 1
ATOM 675 N N . SER A 1 89 ? -8.458 -7.564 28.903 1.00 49.09 89 SER A N 1
ATOM 676 C CA . SER A 1 89 ? -8.606 -7.625 27.444 1.00 49.09 89 SER A CA 1
ATOM 677 C C . SER A 1 89 ? -9.143 -9.010 27.058 1.00 49.09 89 SER A C 1
ATOM 679 O O . SER A 1 89 ? -8.392 -9.934 26.749 1.00 49.09 89 SER A O 1
ATOM 681 N N . ASP A 1 90 ? -10.459 -9.179 27.171 1.00 50.84 90 ASP A N 1
ATOM 682 C CA . ASP A 1 90 ? -11.196 -10.076 26.281 1.00 50.84 90 ASP A CA 1
ATOM 683 C C . ASP A 1 90 ? -11.607 -9.174 25.114 1.00 50.84 90 ASP A C 1
ATOM 685 O O . ASP A 1 90 ? -12.489 -8.329 25.255 1.00 50.84 90 ASP A O 1
ATOM 689 N N . SER A 1 91 ? -10.814 -9.214 24.045 1.00 64.19 91 SER A N 1
ATOM 690 C CA . SER A 1 91 ? -10.832 -8.277 22.921 1.00 64.19 91 SER A CA 1
ATOM 691 C C . SER A 1 91 ? -12.132 -8.402 22.121 1.00 64.19 91 SER A C 1
ATOM 693 O O . SER A 1 91 ? -12.183 -9.086 21.096 1.00 64.19 91 SER A O 1
ATOM 695 N N . GLU A 1 92 ? -13.204 -7.782 22.607 1.00 86.00 92 GLU A N 1
ATOM 696 C CA . GLU A 1 92 ? -14.395 -7.546 21.800 1.00 86.00 92 GLU A CA 1
ATOM 697 C C . GLU A 1 92 ? -14.056 -6.471 20.763 1.00 86.00 92 GLU A C 1
ATOM 699 O O . GLU A 1 92 ? -13.628 -5.371 21.114 1.00 86.00 92 GLU A O 1
ATOM 704 N N . VAL A 1 93 ? -14.210 -6.820 19.485 1.00 93.06 93 VAL A N 1
ATOM 705 C CA . VAL A 1 93 ? -13.998 -5.900 18.365 1.00 93.06 93 VAL A CA 1
ATOM 706 C C . VAL A 1 93 ? -14.931 -4.703 18.526 1.00 93.06 93 VAL A C 1
ATOM 708 O O . VAL A 1 93 ? -16.138 -4.868 18.716 1.00 93.06 93 VAL A O 1
ATOM 711 N N . THR A 1 94 ? -14.383 -3.494 18.454 1.00 96.50 94 THR A N 1
ATOM 712 C CA . THR A 1 94 ? -15.179 -2.270 18.571 1.00 96.50 94 THR A CA 1
ATOM 713 C C . THR A 1 94 ? -15.824 -1.898 17.233 1.00 96.50 94 THR A C 1
ATOM 715 O O . THR A 1 94 ? -15.334 -2.243 16.160 1.00 96.50 94 THR A O 1
ATOM 718 N N . LEU A 1 95 ? -16.901 -1.107 17.265 1.00 97.50 95 LEU A N 1
ATOM 719 C CA . LEU A 1 95 ? -17.488 -0.564 16.033 1.00 97.50 95 LEU A CA 1
ATOM 720 C C . LEU A 1 95 ? -16.499 0.338 15.265 1.00 97.50 95 LEU A C 1
ATOM 722 O O . LEU A 1 95 ? -16.576 0.423 14.045 1.00 97.50 95 LEU A O 1
ATOM 726 N N . SER A 1 96 ? -15.580 1.015 15.964 1.00 98.25 96 SER A N 1
ATOM 727 C CA . SER A 1 96 ? -14.554 1.854 15.324 1.00 98.25 96 SER A CA 1
ATOM 728 C C . SER A 1 96 ? -13.568 1.000 14.525 1.00 98.25 96 SER A C 1
ATOM 730 O O . SER A 1 96 ? -13.311 1.288 13.359 1.00 98.25 96 SER A O 1
ATOM 732 N N . GLN A 1 97 ? -13.138 -0.123 15.102 1.00 98.56 97 GLN A N 1
ATOM 733 C CA . GLN A 1 97 ? -12.305 -1.132 14.449 1.00 98.56 97 GLN A CA 1
ATOM 734 C C . GLN A 1 97 ? -12.990 -1.743 13.215 1.00 98.56 97 GLN A C 1
ATOM 736 O O . GLN A 1 97 ? -12.369 -1.877 12.160 1.00 98.56 97 GLN A O 1
ATOM 741 N N . GLU A 1 98 ? -14.284 -2.074 13.310 1.00 98.38 98 GLU A N 1
ATOM 742 C CA . GLU A 1 98 ? -15.067 -2.544 12.155 1.00 98.38 98 GLU A CA 1
ATOM 743 C C . GLU A 1 98 ? -15.164 -1.480 11.053 1.00 98.38 98 GLU A C 1
ATOM 745 O O . GLU A 1 98 ? -15.014 -1.801 9.873 1.00 98.38 98 GLU A O 1
ATOM 750 N N . ASN A 1 99 ? -15.381 -0.214 11.423 1.00 98.75 99 ASN A N 1
ATOM 751 C CA . ASN A 1 99 ? -15.453 0.892 10.470 1.00 98.75 99 ASN A CA 1
ATOM 752 C C . ASN A 1 99 ? -14.107 1.137 9.775 1.00 98.75 99 ASN A C 1
ATOM 754 O O . ASN A 1 99 ? -14.096 1.324 8.562 1.00 98.75 99 ASN A O 1
ATOM 758 N N . ALA A 1 100 ? -12.991 1.095 10.508 1.00 98.81 100 ALA A N 1
ATOM 759 C CA . ALA A 1 100 ? -11.654 1.242 9.937 1.00 98.81 100 ALA A CA 1
ATOM 760 C C . ALA A 1 100 ? -11.343 0.115 8.944 1.00 98.81 100 ALA A C 1
ATOM 762 O O . ALA A 1 100 ? -10.844 0.368 7.850 1.00 98.81 100 ALA A O 1
ATOM 763 N N . LEU A 1 101 ? -11.703 -1.131 9.279 1.00 98.81 101 LEU A N 1
ATOM 764 C CA . LEU A 1 101 ? -11.567 -2.263 8.361 1.00 98.81 101 LEU A CA 1
ATOM 765 C C . LEU A 1 101 ? -12.439 -2.090 7.106 1.00 98.81 101 LEU A C 1
ATOM 767 O O . LEU A 1 101 ? -11.984 -2.391 6.004 1.00 98.81 101 LEU A O 1
ATOM 771 N N . GLY A 1 102 ? -13.671 -1.598 7.260 1.00 98.75 102 GLY A N 1
ATOM 772 C CA . GLY A 1 102 ? -14.553 -1.283 6.134 1.00 98.75 102 GLY A CA 1
ATOM 773 C C . GLY A 1 102 ? -13.968 -0.206 5.216 1.00 98.75 102 GLY A C 1
ATOM 774 O O . GLY A 1 102 ? -13.882 -0.419 4.010 1.00 98.75 102 GLY A O 1
ATOM 775 N N . ALA A 1 103 ? -13.482 0.900 5.785 1.00 98.81 103 ALA A N 1
ATOM 776 C CA . ALA A 1 103 ? -12.818 1.964 5.031 1.00 98.81 103 ALA A CA 1
ATOM 777 C C . ALA A 1 103 ? -11.582 1.437 4.286 1.00 98.81 103 ALA A C 1
ATOM 779 O O . ALA A 1 103 ? -11.414 1.686 3.094 1.00 98.81 103 ALA A O 1
ATOM 780 N N . ALA A 1 104 ? -10.757 0.628 4.954 1.00 98.88 104 ALA A N 1
ATOM 781 C CA . ALA A 1 104 ? -9.579 0.013 4.354 1.00 98.88 104 ALA A CA 1
ATOM 782 C C . ALA A 1 104 ? -9.931 -0.854 3.127 1.00 98.88 104 ALA A C 1
ATOM 784 O O . ALA A 1 104 ? -9.249 -0.802 2.102 1.00 98.88 104 ALA A O 1
ATOM 785 N N . GLN A 1 105 ? -11.018 -1.629 3.213 1.00 98.75 105 GLN A N 1
ATOM 786 C CA . GLN A 1 105 ? -11.533 -2.430 2.098 1.00 98.75 105 GLN A CA 1
ATOM 787 C C . GLN A 1 105 ? -12.036 -1.555 0.947 1.00 98.75 105 GLN A C 1
ATOM 789 O O . GLN A 1 105 ? -11.745 -1.852 -0.213 1.00 98.75 105 GLN A O 1
ATOM 794 N N . ASP A 1 106 ? -12.752 -0.474 1.259 1.00 98.75 106 ASP A N 1
ATOM 795 C CA . ASP A 1 106 ? -13.247 0.467 0.257 1.00 98.75 106 ASP A CA 1
ATOM 796 C C . ASP A 1 106 ? -12.082 1.121 -0.506 1.00 98.75 106 ASP A C 1
ATOM 798 O O . ASP A 1 106 ? -12.105 1.145 -1.740 1.00 98.75 106 ASP A O 1
ATOM 802 N N . TYR A 1 107 ? -11.022 1.551 0.188 1.00 98.56 107 TYR A N 1
ATOM 803 C CA . TYR A 1 107 ? -9.821 2.121 -0.434 1.00 98.56 107 TYR A CA 1
ATOM 804 C C . TYR A 1 107 ? -9.114 1.145 -1.372 1.00 98.56 107 TYR A C 1
ATOM 806 O O . TYR A 1 107 ? -8.899 1.475 -2.539 1.00 98.56 107 TYR A O 1
ATOM 814 N N . ILE A 1 108 ? -8.823 -0.071 -0.901 1.00 98.19 108 ILE A N 1
ATOM 815 C CA . ILE A 1 108 ? -8.180 -1.117 -1.713 1.00 98.19 108 ILE A CA 1
ATOM 816 C C . ILE A 1 108 ? -9.034 -1.497 -2.933 1.00 98.19 108 ILE A C 1
ATOM 818 O O . ILE A 1 108 ? -8.506 -1.887 -3.973 1.00 98.19 108 ILE A O 1
ATOM 822 N N . SER A 1 109 ? -10.363 -1.386 -2.834 1.00 98.19 109 SER A N 1
ATOM 823 C CA . SER A 1 109 ? -11.258 -1.651 -3.965 1.00 98.19 109 SER A CA 1
ATOM 824 C C . SER A 1 109 ? -11.244 -0.551 -5.032 1.00 98.19 109 SER A C 1
ATOM 826 O O . SER A 1 109 ? -11.607 -0.812 -6.182 1.00 98.19 109 SER A O 1
ATOM 828 N N . TYR A 1 110 ? -10.863 0.671 -4.654 1.00 97.50 110 TYR A N 1
ATOM 829 C CA . TYR A 1 110 ? -10.894 1.843 -5.520 1.00 97.50 110 TYR A CA 1
ATOM 830 C C . TYR A 1 110 ? -9.546 2.113 -6.196 1.00 97.50 110 TYR A C 1
ATOM 832 O O . TYR A 1 110 ? -9.522 2.450 -7.380 1.00 97.50 110 TYR A O 1
ATOM 840 N N . SER A 1 111 ? -8.439 1.961 -5.468 1.00 97.25 111 SER A N 1
ATOM 841 C CA . SER A 1 111 ? -7.083 2.167 -5.983 1.00 97.25 111 SER A C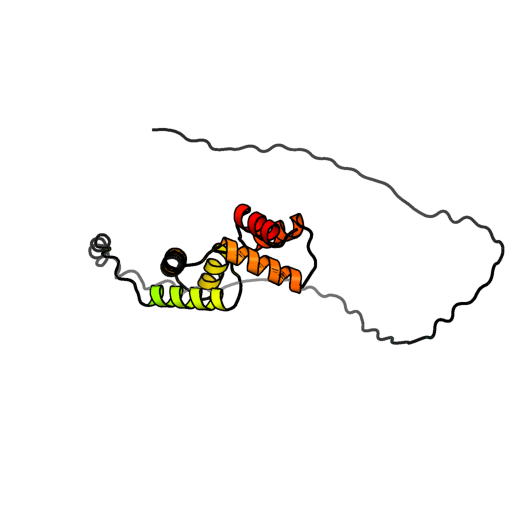A 1
ATOM 842 C C . SER A 1 111 ? -6.073 1.258 -5.291 1.00 97.25 111 SER A C 1
ATOM 844 O O . SER A 1 111 ? -6.315 0.761 -4.191 1.00 97.25 111 SER A O 1
ATOM 846 N N . ALA A 1 112 ? -4.921 1.063 -5.930 1.00 98.56 112 ALA A N 1
ATOM 847 C CA . ALA A 1 112 ? -3.831 0.317 -5.329 1.00 98.56 112 ALA A CA 1
ATOM 848 C C . ALA A 1 112 ? -3.203 1.090 -4.161 1.00 98.56 112 ALA A C 1
ATOM 850 O O . ALA A 1 112 ? -2.944 2.288 -4.273 1.00 98.56 112 ALA A O 1
ATOM 851 N N . PHE A 1 113 ? -2.929 0.395 -3.058 1.00 98.81 113 PHE A N 1
ATOM 852 C CA . PHE A 1 113 ? -2.215 0.958 -1.912 1.00 98.81 113 PHE A CA 1
ATOM 853 C C . PHE A 1 113 ? -1.123 0.015 -1.417 1.00 98.81 113 PHE A C 1
ATOM 855 O O . PHE A 1 113 ? -1.281 -1.210 -1.383 1.00 98.81 113 PHE A O 1
ATOM 862 N N . SER A 1 114 ? -0.025 0.601 -0.944 1.00 98.81 114 SER A N 1
ATOM 863 C CA . SER A 1 114 ? 0.894 -0.112 -0.065 1.00 98.81 114 SER A CA 1
ATOM 864 C C . SER A 1 114 ? 0.268 -0.285 1.323 1.00 98.81 114 SER A C 1
ATOM 866 O O . SER A 1 114 ? -0.682 0.406 1.694 1.00 98.81 114 SER A O 1
ATOM 868 N N . LYS A 1 115 ? 0.806 -1.212 2.122 1.00 98.75 115 LYS A N 1
ATOM 869 C CA . LYS A 1 115 ? 0.344 -1.406 3.505 1.00 98.75 115 LYS A CA 1
ATOM 870 C C . LYS A 1 115 ? 0.528 -0.134 4.343 1.00 98.75 115 LYS A C 1
ATOM 872 O O . LYS A 1 115 ? -0.336 0.189 5.150 1.00 98.75 115 LYS A O 1
ATOM 877 N N . GLU A 1 116 ? 1.655 0.550 4.152 1.00 98.69 116 GLU A N 1
ATOM 878 C CA . GLU A 1 116 ? 1.985 1.803 4.840 1.00 98.69 116 GLU A CA 1
ATOM 879 C C . GLU A 1 116 ? 1.087 2.942 4.352 1.00 98.69 116 GLU A C 1
ATOM 881 O O . GLU A 1 116 ? 0.419 3.569 5.165 1.00 98.69 116 GLU A O 1
ATOM 886 N N . GLY A 1 117 ? 0.947 3.113 3.036 1.00 98.69 117 GLY A N 1
ATOM 887 C CA . GLY A 1 117 ? 0.076 4.135 2.457 1.00 98.69 117 GLY A CA 1
ATOM 888 C C . GLY A 1 117 ? -1.397 3.958 2.836 1.00 98.69 117 GLY A C 1
ATOM 889 O O . GLY A 1 117 ? -2.094 4.943 3.060 1.00 98.69 117 GLY A O 1
ATOM 890 N N . LEU A 1 118 ? -1.885 2.718 2.973 1.00 98.88 118 LEU A N 1
ATOM 891 C CA . LEU A 1 118 ? -3.242 2.473 3.470 1.00 98.88 118 LEU A CA 1
ATOM 892 C C . LEU A 1 118 ? -3.392 2.885 4.941 1.00 98.88 118 LEU A C 1
ATOM 894 O O . LEU A 1 118 ? -4.413 3.457 5.311 1.00 98.88 118 LEU A O 1
ATOM 898 N N . ALA A 1 119 ? -2.389 2.615 5.780 1.00 98.88 119 ALA A N 1
ATOM 899 C CA . ALA A 1 119 ? -2.406 3.037 7.178 1.00 98.88 119 ALA A CA 1
ATOM 900 C C . ALA A 1 119 ? -2.392 4.571 7.303 1.00 98.88 119 ALA A C 1
ATOM 902 O O . ALA A 1 119 ? -3.202 5.123 8.044 1.00 98.88 119 ALA A O 1
ATOM 903 N N . GLU A 1 120 ? -1.548 5.255 6.524 1.00 98.69 120 GLU A N 1
ATOM 904 C CA . GLU A 1 120 ? -1.509 6.724 6.448 1.00 98.69 120 GLU A CA 1
ATOM 905 C C . GLU A 1 120 ? -2.843 7.309 5.965 1.00 98.69 120 GLU A C 1
ATOM 907 O O . GLU A 1 120 ? -3.311 8.325 6.481 1.00 98.69 120 GLU A O 1
ATOM 912 N N . GLN A 1 121 ? -3.498 6.653 5.002 1.00 98.75 121 G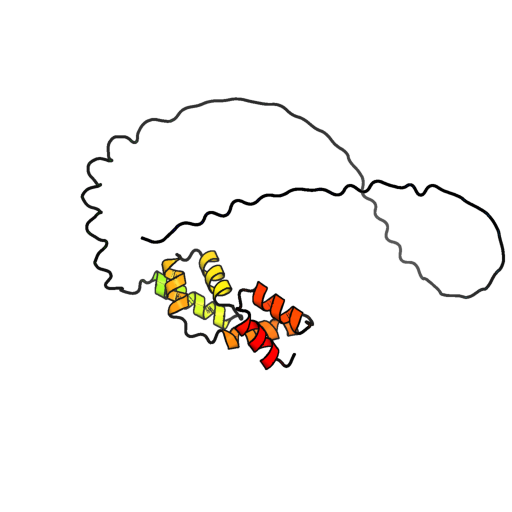LN A N 1
ATOM 913 C CA . GLN A 1 121 ? -4.809 7.076 4.516 1.00 98.75 121 GLN A CA 1
ATOM 914 C C . GLN A 1 121 ? -5.881 6.990 5.611 1.00 98.75 121 GLN A C 1
ATOM 916 O O . GLN A 1 121 ? -6.703 7.898 5.728 1.00 98.75 121 GLN A O 1
ATOM 921 N N . LEU A 1 122 ? -5.871 5.935 6.429 1.00 98.81 122 LEU A N 1
ATOM 922 C CA . LEU A 1 122 ? -6.794 5.803 7.560 1.00 98.81 122 LEU A CA 1
ATOM 923 C C . LEU A 1 122 ? -6.466 6.794 8.690 1.00 98.81 122 LEU A C 1
ATOM 925 O O . LEU A 1 122 ? -7.378 7.320 9.323 1.00 98.81 122 LEU A O 1
ATOM 929 N N . GLU A 1 123 ? -5.187 7.101 8.921 1.00 98.75 123 GLU A N 1
ATOM 930 C CA . GLU A 1 123 ? -4.775 8.152 9.862 1.00 98.75 123 GLU A CA 1
ATOM 931 C C . GLU A 1 123 ? -5.271 9.532 9.411 1.00 98.75 123 GLU A C 1
ATOM 933 O O . GLU A 1 123 ? -5.781 10.308 10.220 1.00 98.75 123 GLU A O 1
ATOM 938 N N . TYR A 1 124 ? -5.199 9.826 8.109 1.00 98.44 124 TYR A N 1
ATOM 939 C CA . TYR A 1 124 ? -5.765 11.049 7.536 1.00 98.44 124 TYR A CA 1
ATOM 940 C C . TYR A 1 124 ? -7.288 11.146 7.730 1.00 98.44 124 TYR A C 1
ATOM 942 O O . TYR A 1 124 ? -7.818 12.247 7.883 1.00 98.44 124 TYR A O 1
ATOM 950 N N . GLU A 1 125 ? -7.989 10.010 7.763 1.00 98.38 125 GLU A N 1
ATOM 951 C CA . GLU A 1 125 ? -9.416 9.927 8.107 1.00 98.38 125 GLU A CA 1
ATOM 952 C C . GLU A 1 125 ? -9.704 10.002 9.614 1.00 98.38 125 GLU A C 1
ATOM 954 O O . GLU A 1 125 ? -10.851 9.848 10.035 1.00 98.38 125 GLU A O 1
ATOM 959 N N . GLU A 1 126 ? -8.684 10.288 10.423 1.00 98.62 126 GLU A N 1
ATOM 960 C CA . GLU A 1 126 ? -8.766 10.465 11.873 1.00 98.62 126 GLU A CA 1
ATOM 961 C C . GLU A 1 126 ? -9.139 9.180 12.641 1.00 98.62 126 GLU A C 1
ATOM 963 O O . GLU A 1 126 ? -9.601 9.251 13.785 1.00 98.62 126 GLU A O 1
ATOM 968 N N . PHE A 1 127 ? -8.907 7.993 12.058 1.00 98.75 127 PHE A N 1
ATOM 969 C CA . PHE A 1 127 ? -8.963 6.741 12.817 1.00 98.75 127 PHE A CA 1
ATOM 970 C C . PHE A 1 127 ? -7.836 6.679 13.854 1.00 98.75 127 PHE A C 1
ATOM 972 O O . PHE A 1 127 ? -6.737 7.197 13.652 1.00 98.75 127 PHE A O 1
ATOM 979 N N . SER A 1 128 ? -8.104 6.029 14.989 1.00 98.69 128 SER A N 1
ATOM 980 C CA . SER A 1 128 ? -7.087 5.846 16.024 1.00 98.69 128 SER A CA 1
ATOM 981 C C . SER A 1 128 ? -6.026 4.830 15.590 1.00 98.69 128 SER A C 1
ATOM 983 O O . SER A 1 128 ? -6.311 3.920 14.814 1.00 98.69 128 SER A O 1
ATOM 985 N N . GLU A 1 129 ? -4.813 4.925 16.141 1.00 98.44 129 GLU A N 1
ATOM 986 C CA . GLU A 1 129 ? -3.740 3.954 15.869 1.00 98.44 129 GLU A CA 1
ATOM 987 C 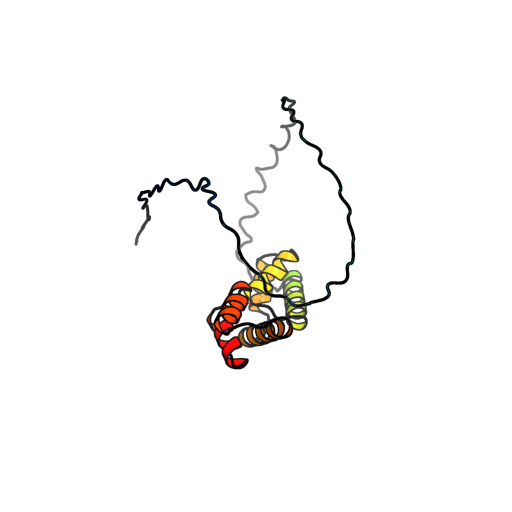C . GLU A 1 129 ? -4.179 2.505 16.164 1.00 98.44 129 GLU A C 1
ATOM 989 O O . GLU A 1 129 ? -3.828 1.582 15.430 1.00 98.44 129 GLU A O 1
ATOM 994 N N . GLU A 1 130 ? -4.994 2.294 17.203 1.00 98.12 130 GLU A N 1
ATOM 995 C CA . GLU A 1 130 ? -5.550 0.977 17.535 1.00 98.12 130 GLU A CA 1
ATOM 996 C C . GLU A 1 130 ? -6.505 0.461 16.446 1.00 98.12 130 GLU A C 1
ATOM 998 O O . GLU A 1 130 ? -6.412 -0.703 16.050 1.00 98.12 130 GLU A O 1
ATOM 1003 N N . ASP A 1 131 ? -7.381 1.322 15.918 1.00 98.69 131 ASP A N 1
ATOM 1004 C CA . ASP A 1 131 ? -8.309 0.965 14.840 1.00 98.69 131 ASP A CA 1
ATOM 1005 C C . ASP A 1 131 ? -7.573 0.687 13.522 1.00 98.69 131 ASP A C 1
ATOM 1007 O O . ASP A 1 131 ? -7.902 -0.267 12.816 1.00 98.69 131 ASP A O 1
ATOM 1011 N N . ILE A 1 132 ? -6.548 1.487 13.208 1.00 98.88 132 ILE A N 1
ATOM 1012 C CA . ILE A 1 132 ? -5.711 1.321 12.013 1.00 98.88 132 ILE A CA 1
ATOM 1013 C C . ILE A 1 132 ? -4.958 -0.005 12.082 1.00 98.88 132 ILE A C 1
ATOM 1015 O O . ILE A 1 132 ? -5.018 -0.796 11.140 1.00 98.88 132 ILE A O 1
ATOM 1019 N N . ASN A 1 133 ? -4.288 -0.285 13.202 1.00 98.56 133 ASN A N 1
ATOM 1020 C CA . ASN A 1 133 ? -3.578 -1.548 13.394 1.00 98.56 133 ASN A CA 1
ATOM 1021 C C . ASN A 1 133 ? -4.535 -2.735 13.268 1.00 98.56 133 ASN A C 1
ATOM 1023 O O . ASN A 1 133 ? -4.234 -3.690 12.551 1.00 98.56 133 ASN A O 1
ATOM 1027 N N . TYR A 1 134 ? -5.722 -2.641 13.876 1.00 98.44 134 TYR A N 1
ATOM 1028 C CA . TYR A 1 134 ? -6.753 -3.660 13.722 1.00 98.44 134 TYR A CA 1
ATOM 1029 C C . TYR A 1 134 ? -7.150 -3.860 12.251 1.00 98.44 134 TYR A C 1
ATOM 1031 O O . TYR A 1 134 ? -7.160 -4.995 11.771 1.00 98.44 134 TYR A O 1
ATOM 1039 N N . ALA A 1 1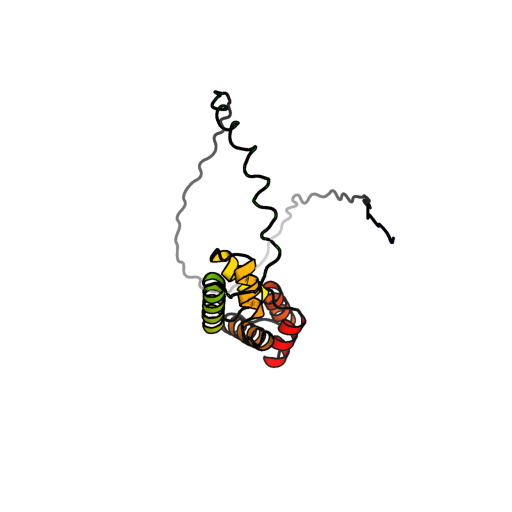35 ? -7.451 -2.790 11.511 1.00 98.69 135 ALA A N 1
ATOM 1040 C CA . ALA A 1 135 ? -7.841 -2.870 10.105 1.00 98.69 135 ALA A CA 1
ATOM 1041 C C . ALA A 1 135 ? -6.744 -3.521 9.249 1.00 98.69 135 ALA A C 1
ATOM 1043 O O . ALA A 1 135 ? -7.004 -4.462 8.500 1.00 98.69 135 ALA A O 1
ATOM 1044 N N . ILE A 1 136 ? -5.504 -3.069 9.413 1.00 98.62 136 ILE A N 1
ATOM 1045 C CA . ILE A 1 136 ? -4.340 -3.530 8.657 1.00 98.62 136 ILE A CA 1
ATOM 1046 C C . ILE A 1 136 ? -3.981 -4.996 8.961 1.00 98.62 136 ILE A C 1
ATOM 1048 O O . ILE A 1 136 ? -3.474 -5.702 8.086 1.00 98.62 136 ILE A O 1
ATOM 1052 N N . GLU A 1 137 ? -4.227 -5.474 10.182 1.00 98.25 137 GLU A N 1
ATOM 1053 C CA . GLU A 1 137 ? -4.012 -6.876 10.564 1.00 98.25 137 GLU A CA 1
ATOM 1054 C C . GLU A 1 137 ? -5.126 -7.816 10.089 1.00 98.25 137 GLU A C 1
ATOM 1056 O O . GLU A 1 137 ? -4.866 -9.000 9.863 1.00 98.25 137 GLU A O 1
ATOM 1061 N N . ASN A 1 138 ? -6.351 -7.307 9.935 1.00 98.31 138 ASN A N 1
ATOM 1062 C CA . ASN A 1 138 ? -7.532 -8.116 9.623 1.00 98.31 138 ASN A CA 1
ATOM 1063 C C . ASN A 1 138 ? -7.992 -8.017 8.162 1.00 98.31 138 ASN A C 1
ATOM 1065 O O . ASN A 1 138 ? -8.878 -8.771 7.752 1.00 98.31 138 ASN A O 1
ATOM 1069 N N . ILE A 1 139 ? -7.416 -7.116 7.366 1.00 98.38 139 ILE A N 1
ATOM 1070 C CA . ILE A 1 139 ? -7.720 -7.019 5.940 1.00 98.38 139 ILE A CA 1
ATOM 1071 C C . ILE A 1 139 ? -7.030 -8.146 5.150 1.00 98.38 139 ILE A C 1
ATOM 1073 O O . ILE A 1 139 ? -5.840 -8.416 5.315 1.00 98.38 139 ILE A O 1
ATOM 1077 N N . ASP A 1 140 ? -7.786 -8.816 4.276 1.00 98.25 140 ASP A N 1
ATOM 1078 C CA . ASP A 1 140 ? -7.277 -9.876 3.396 1.00 98.25 140 ASP A CA 1
ATOM 1079 C C . ASP A 1 140 ? -6.831 -9.274 2.057 1.00 98.25 140 ASP A C 1
ATOM 1081 O O . ASP A 1 140 ? -7.645 -9.045 1.160 1.00 98.25 140 ASP A O 1
ATOM 1085 N N . VAL A 1 141 ? -5.539 -8.952 1.950 1.00 98.19 141 VAL A N 1
ATOM 1086 C CA . VAL A 1 141 ? -4.939 -8.287 0.783 1.00 98.19 141 VAL A CA 1
ATOM 1087 C C . VAL A 1 141 ? -3.631 -8.962 0.393 1.00 98.19 141 VAL A C 1
ATOM 1089 O O . VAL A 1 141 ? -2.744 -9.172 1.225 1.00 98.19 141 VAL A O 1
ATOM 1092 N N . ASP A 1 142 ? -3.469 -9.232 -0.903 1.00 98.56 142 ASP A N 1
ATOM 1093 C CA . ASP A 1 142 ? -2.166 -9.567 -1.471 1.00 98.56 142 ASP A CA 1
ATOM 1094 C C . ASP A 1 142 ? -1.397 -8.281 -1.798 1.00 98.56 142 ASP A C 1
ATOM 1096 O O . ASP A 1 142 ? -1.599 -7.636 -2.826 1.00 98.56 142 ASP A O 1
ATOM 1100 N N . TRP A 1 143 ? -0.485 -7.905 -0.905 1.00 98.75 143 TRP A N 1
ATOM 1101 C CA . TRP A 1 143 ? 0.314 -6.690 -1.056 1.00 98.75 143 TRP A CA 1
ATOM 1102 C C . TRP A 1 143 ? 1.289 -6.720 -2.239 1.00 98.75 143 TRP A C 1
ATOM 1104 O O . TRP A 1 143 ? 1.755 -5.666 -2.667 1.00 98.75 143 TRP A O 1
ATOM 1114 N N . LYS A 1 144 ? 1.642 -7.903 -2.758 1.00 98.81 144 LYS A N 1
ATOM 1115 C CA . LYS A 1 144 ? 2.434 -7.997 -3.990 1.00 98.81 144 LYS A CA 1
ATOM 1116 C C . LYS A 1 144 ? 1.565 -7.691 -5.200 1.00 98.81 144 LYS A C 1
ATOM 1118 O O . LYS A 1 144 ? 2.025 -6.983 -6.087 1.00 98.81 144 LYS A O 1
ATOM 1123 N N . GLU A 1 145 ? 0.323 -8.164 -5.202 1.00 98.75 145 GLU A N 1
ATOM 1124 C CA . GLU A 1 145 ? -0.649 -7.829 -6.246 1.00 98.75 145 GLU A CA 1
ATOM 1125 C C . GLU A 1 145 ? -0.989 -6.333 -6.238 1.00 98.75 145 GLU A C 1
ATOM 1127 O O . GLU A 1 145 ? -1.025 -5.707 -7.292 1.00 98.75 145 GLU A O 1
ATOM 1132 N N . GLN A 1 146 ? -1.133 -5.725 -5.054 1.00 98.88 146 GLN A N 1
ATOM 1133 C CA . GLN A 1 146 ? -1.300 -4.270 -4.939 1.00 98.88 146 GLN A CA 1
ATOM 1134 C C . GLN A 1 146 ? -0.126 -3.500 -5.560 1.00 98.88 146 GLN A C 1
ATOM 1136 O O . GLN A 1 146 ? -0.342 -2.514 -6.257 1.00 98.88 146 GLN A O 1
ATOM 1141 N N . ALA A 1 147 ? 1.111 -3.969 -5.372 1.00 98.94 147 ALA A N 1
ATOM 1142 C CA . ALA A 1 147 ? 2.281 -3.345 -5.988 1.00 98.94 147 ALA A CA 1
ATOM 1143 C C . ALA A 1 147 ? 2.291 -3.493 -7.520 1.00 98.94 147 ALA A C 1
ATOM 1145 O O . ALA A 1 147 ? 2.723 -2.575 -8.215 1.00 98.94 147 ALA A O 1
ATOM 1146 N N . VAL A 1 148 ? 1.821 -4.633 -8.053 1.00 98.88 148 VAL A N 1
ATOM 1147 C CA . VAL A 1 148 ? 1.652 -4.833 -9.505 1.00 98.88 148 VAL A CA 1
ATOM 1148 C C . VAL A 1 148 ? 0.640 -3.830 -10.047 1.00 98.88 148 VAL A C 1
ATOM 1150 O O . VAL A 1 148 ? 0.974 -3.102 -10.975 1.00 98.88 148 VAL A O 1
ATOM 1153 N N . GLN A 1 149 ? -0.541 -3.735 -9.426 1.00 98.88 149 GLN A N 1
ATOM 1154 C CA . GLN A 1 149 ? -1.587 -2.806 -9.855 1.00 98.88 149 GLN A CA 1
ATOM 1155 C C . GLN A 1 149 ? -1.105 -1.350 -9.807 1.00 98.88 149 GLN A C 1
ATOM 1157 O O . GLN A 1 149 ? -1.239 -0.640 -10.796 1.00 98.88 149 GLN A O 1
ATOM 1162 N N . ALA A 1 150 ? -0.462 -0.926 -8.712 1.00 98.81 150 ALA A N 1
ATOM 1163 C CA . ALA A 1 150 ? 0.121 0.414 -8.614 1.00 98.81 150 ALA A CA 1
ATOM 1164 C C . ALA A 1 150 ? 1.154 0.660 -9.727 1.00 98.81 150 ALA A C 1
ATOM 1166 O O . ALA A 1 150 ? 1.156 1.704 -10.376 1.00 98.81 150 ALA A O 1
ATOM 1167 N N . GLY A 1 151 ? 2.022 -0.322 -9.990 1.00 98.75 151 GLY A N 1
ATOM 1168 C CA . GLY A 1 151 ? 3.019 -0.233 -11.052 1.00 98.75 151 GLY A CA 1
ATOM 1169 C C . GLY A 1 151 ? 2.401 -0.076 -12.445 1.00 98.75 151 GLY A C 1
ATOM 1170 O O . GLY A 1 151 ? 2.893 0.725 -13.240 1.00 98.75 151 GLY A O 1
ATOM 1171 N N . GLU A 1 152 ? 1.326 -0.808 -12.739 1.00 98.75 152 GLU A N 1
ATOM 1172 C CA . GLU A 1 152 ? 0.559 -0.675 -13.982 1.00 98.75 152 GLU A CA 1
ATOM 1173 C C . GLU A 1 152 ? -0.120 0.699 -14.082 1.00 98.75 152 GLU A C 1
ATOM 1175 O O . GLU A 1 152 ? 0.021 1.369 -15.107 1.00 98.75 152 GLU A O 1
ATOM 1180 N N . ASP A 1 153 ? -0.748 1.170 -13.001 1.00 98.62 153 ASP A N 1
ATOM 1181 C CA . ASP A 1 153 ? -1.415 2.477 -12.941 1.00 98.62 153 ASP A CA 1
ATOM 1182 C C . ASP A 1 153 ? -0.432 3.630 -13.236 1.00 98.62 153 ASP A C 1
ATOM 1184 O O . ASP A 1 153 ? -0.744 4.562 -13.985 1.00 98.62 153 ASP A O 1
ATOM 1188 N N . TYR A 1 154 ? 0.800 3.557 -12.716 1.00 98.38 154 TYR A N 1
ATOM 1189 C CA . TYR A 1 154 ? 1.851 4.525 -13.049 1.00 98.38 154 TYR A CA 1
ATOM 1190 C C . TYR A 1 154 ? 2.239 4.493 -14.524 1.00 98.38 154 TYR A C 1
ATOM 1192 O O . TYR A 1 154 ? 2.443 5.548 -15.136 1.00 98.38 154 TYR A O 1
ATOM 1200 N N . LEU A 1 155 ? 2.361 3.293 -15.093 1.00 98.62 155 LEU A N 1
ATOM 1201 C CA . LEU A 1 155 ? 2.761 3.107 -16.485 1.00 98.62 155 LEU A CA 1
ATOM 1202 C C . LEU A 1 155 ? 1.695 3.568 -17.479 1.00 98.62 155 LEU A C 1
ATOM 1204 O O . LEU A 1 155 ? 2.044 4.016 -18.576 1.00 98.62 155 LEU A O 1
ATOM 1208 N N . ASP A 1 156 ? 0.425 3.529 -17.085 1.00 98.38 156 ASP A N 1
ATOM 1209 C CA . ASP A 1 156 ? -0.678 4.090 -17.860 1.00 98.38 156 ASP A CA 1
ATOM 1210 C C . ASP A 1 156 ? -0.585 5.621 -17.979 1.00 98.38 156 ASP A C 1
ATOM 1212 O O . ASP A 1 156 ? -0.981 6.194 -19.000 1.00 98.38 156 ASP A O 1
ATOM 1216 N N . TYR A 1 157 ? -0.023 6.301 -16.973 1.00 96.69 157 TYR A N 1
ATOM 1217 C CA . TYR A 1 157 ? 0.135 7.758 -16.983 1.00 96.69 157 TYR A CA 1
ATOM 1218 C C . TYR A 1 157 ? 1.491 8.231 -17.523 1.00 96.69 157 TYR A C 1
ATOM 1220 O O . TYR A 1 157 ? 1.586 9.301 -18.135 1.00 96.69 157 TYR A O 1
ATOM 1228 N N . SER A 1 158 ? 2.574 7.494 -17.277 1.00 97.12 158 SER A N 1
ATOM 1229 C CA . SER A 1 158 ? 3.934 7.910 -17.634 1.00 97.12 158 SER A CA 1
ATOM 1230 C C . SER A 1 158 ? 4.875 6.727 -17.833 1.00 97.12 158 SER A C 1
ATOM 1232 O O . SER A 1 158 ? 4.735 5.675 -17.232 1.00 97.12 158 SER A O 1
ATOM 1234 N N . SER A 1 159 ? 5.891 6.892 -18.679 1.00 98.19 159 SER A N 1
ATOM 1235 C CA . SER A 1 159 ? 6.889 5.839 -18.893 1.00 98.19 159 SER A CA 1
ATOM 1236 C C . SER A 1 159 ? 7.954 5.845 -17.797 1.00 98.19 159 SER A C 1
ATOM 1238 O O . SER A 1 159 ? 8.565 6.882 -17.539 1.00 98.19 159 SER A O 1
ATOM 1240 N N . TYR A 1 160 ? 8.253 4.671 -17.243 1.00 98.62 160 TYR A N 1
ATOM 1241 C CA . TYR A 1 160 ? 9.317 4.474 -16.259 1.00 98.62 160 TYR A CA 1
ATOM 1242 C C . TYR A 1 160 ? 10.367 3.475 -16.760 1.00 98.62 160 TYR A C 1
ATOM 1244 O O . TYR A 1 160 ? 10.077 2.557 -17.527 1.00 98.62 160 TYR A O 1
ATOM 1252 N N . SER A 1 161 ? 11.614 3.643 -16.314 1.00 98.69 161 SER A N 1
ATOM 1253 C CA . SER A 1 161 ? 12.598 2.558 -16.359 1.00 98.69 161 SER A CA 1
ATOM 1254 C C . SER A 1 161 ? 12.308 1.559 -15.237 1.00 98.69 161 SER A C 1
ATOM 1256 O O . SER A 1 161 ? 11.661 1.909 -14.253 1.00 98.69 161 SER A O 1
ATOM 1258 N N . ARG A 1 162 ? 12.853 0.338 -15.325 1.00 98.75 162 ARG A N 1
ATOM 1259 C CA . ARG A 1 162 ? 12.727 -0.661 -14.251 1.00 98.75 162 ARG A CA 1
ATOM 1260 C C . ARG A 1 162 ? 13.132 -0.106 -12.881 1.00 98.75 162 ARG A C 1
ATOM 1262 O O . ARG A 1 162 ? 12.387 -0.245 -11.922 1.00 98.75 162 ARG A O 1
ATOM 1269 N N . SER A 1 163 ? 14.305 0.525 -12.788 1.00 98.81 163 SER A N 1
ATOM 1270 C CA . SER A 1 163 ? 14.781 1.094 -11.521 1.00 98.81 163 SER A CA 1
ATOM 1271 C C . SER A 1 163 ? 13.927 2.275 -11.067 1.00 98.81 163 SER A C 1
ATOM 1273 O O . SER A 1 163 ? 13.636 2.376 -9.885 1.00 98.81 163 SER A O 1
ATOM 1275 N N . GLY A 1 164 ? 13.486 3.125 -11.999 1.00 98.75 164 GLY A N 1
ATOM 1276 C CA . GLY A 1 164 ? 12.632 4.263 -11.670 1.00 98.75 164 GLY A CA 1
ATOM 1277 C C . GLY A 1 164 ? 11.266 3.837 -11.138 1.00 98.75 164 GLY A C 1
ATOM 1278 O O . GLY A 1 164 ? 10.774 4.451 -10.201 1.00 98.75 164 GLY A O 1
ATOM 1279 N N . LEU A 1 165 ? 10.665 2.776 -11.691 1.00 98.88 165 LEU A N 1
ATOM 1280 C CA . LEU A 1 165 ? 9.389 2.265 -11.186 1.00 98.88 165 LEU A CA 1
ATOM 1281 C C . LEU A 1 165 ? 9.550 1.588 -9.819 1.00 98.88 165 LEU A C 1
ATOM 1283 O O . LEU A 1 165 ? 8.689 1.754 -8.966 1.00 98.88 165 LEU A O 1
ATOM 1287 N N . ILE A 1 166 ? 10.668 0.888 -9.574 1.00 98.88 166 ILE A N 1
ATOM 1288 C CA . ILE A 1 166 ? 10.978 0.368 -8.231 1.00 98.88 166 ILE A CA 1
ATOM 1289 C C . ILE A 1 166 ? 11.054 1.521 -7.223 1.00 98.88 166 ILE A C 1
ATOM 1291 O O . ILE A 1 166 ? 10.376 1.468 -6.205 1.00 98.88 166 ILE A O 1
ATOM 1295 N N . GLU A 1 167 ? 11.835 2.565 -7.518 1.00 98.88 167 GLU A N 1
ATOM 1296 C CA . GLU A 1 167 ? 11.985 3.732 -6.635 1.00 98.88 167 GLU A CA 1
ATOM 1297 C C . GLU A 1 167 ? 10.645 4.443 -6.395 1.00 98.88 167 GLU A C 1
ATOM 1299 O O . GLU A 1 167 ? 10.373 4.886 -5.282 1.00 98.88 167 GLU A O 1
ATOM 1304 N N . GLN A 1 168 ? 9.788 4.520 -7.419 1.00 98.81 168 GLN A N 1
ATOM 1305 C CA . GLN A 1 168 ? 8.453 5.103 -7.299 1.00 98.81 168 GLN A CA 1
ATOM 1306 C C . GLN A 1 168 ? 7.562 4.299 -6.347 1.00 98.81 168 GLN A C 1
ATOM 1308 O O . GLN A 1 168 ? 6.930 4.880 -5.472 1.00 98.81 168 GLN A O 1
ATOM 1313 N N . LEU A 1 169 ? 7.532 2.973 -6.484 1.00 98.81 169 LEU A N 1
ATOM 1314 C CA . LEU A 1 169 ? 6.739 2.113 -5.603 1.00 98.81 169 LEU A CA 1
ATOM 1315 C C . LEU A 1 169 ? 7.291 2.114 -4.168 1.00 98.81 169 LEU A C 1
ATOM 1317 O O . LEU A 1 169 ? 6.523 2.127 -3.211 1.00 98.81 169 LEU A O 1
ATOM 1321 N N . GLU A 1 170 ? 8.613 2.157 -3.991 1.00 98.88 170 GLU A N 1
ATOM 1322 C CA . GLU A 1 170 ? 9.218 2.319 -2.662 1.00 98.88 170 GLU A CA 1
ATOM 1323 C C . GLU A 1 170 ? 8.856 3.660 -2.018 1.00 98.88 170 GLU A C 1
ATOM 1325 O O . GLU A 1 170 ? 8.602 3.714 -0.817 1.00 98.88 170 GLU A O 1
ATOM 1330 N N . PHE A 1 171 ? 8.797 4.735 -2.809 1.00 98.50 171 PHE A N 1
ATOM 1331 C CA . PHE A 1 171 ? 8.336 6.039 -2.338 1.00 98.50 171 PHE A CA 1
ATOM 1332 C C . PHE A 1 171 ? 6.872 6.008 -1.876 1.00 98.50 171 PHE A C 1
ATOM 1334 O O . PHE A 1 171 ? 6.526 6.706 -0.930 1.00 98.50 171 PHE A O 1
ATOM 1341 N N . GLU A 1 172 ? 6.031 5.172 -2.486 1.00 98.31 172 GLU A N 1
ATOM 1342 C CA . GLU A 1 172 ? 4.648 4.941 -2.045 1.00 98.31 172 GLU A CA 1
ATOM 1343 C C . GLU A 1 1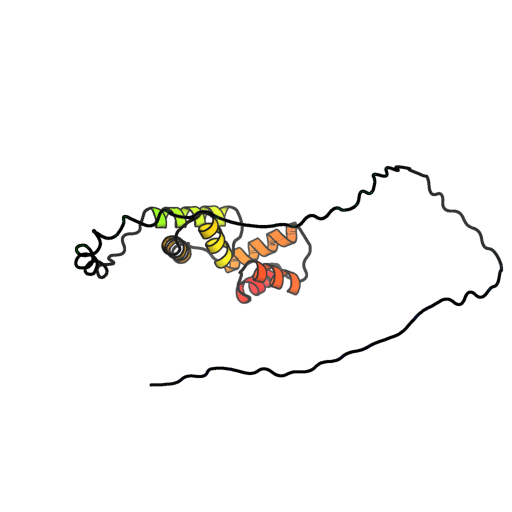72 ? 4.515 4.000 -0.839 1.00 98.31 172 GLU A C 1
ATOM 1345 O O . GLU A 1 172 ? 3.405 3.623 -0.463 1.00 98.31 172 GLU A O 1
ATOM 1350 N N . GLY A 1 173 ? 5.624 3.579 -0.228 1.00 98.69 173 GLY A N 1
ATOM 1351 C CA . GLY A 1 173 ? 5.616 2.723 0.961 1.00 98.69 173 GLY A CA 1
ATOM 1352 C C . GLY A 1 173 ? 5.530 1.224 0.661 1.00 98.69 173 GLY A C 1
ATOM 1353 O O . GLY A 1 173 ? 5.324 0.413 1.568 1.00 98.69 173 GLY A O 1
ATOM 1354 N N . PHE A 1 174 ? 5.691 0.796 -0.598 1.00 98.88 174 PHE A N 1
ATOM 1355 C CA . PHE A 1 174 ? 5.920 -0.623 -0.877 1.00 98.88 174 PHE A CA 1
ATOM 1356 C C . PHE A 1 174 ? 7.333 -1.025 -0.442 1.00 98.88 174 PHE A C 1
ATOM 1358 O O . PHE A 1 174 ? 8.313 -0.312 -0.640 1.00 98.88 174 PHE A O 1
ATOM 1365 N N . SER A 1 175 ? 7.476 -2.229 0.108 1.00 98.75 175 SER A N 1
ATOM 1366 C CA . SER A 1 175 ? 8.806 -2.784 0.369 1.00 98.75 175 SER A CA 1
ATOM 1367 C C . SER A 1 175 ? 9.566 -3.038 -0.937 1.00 98.75 175 SER A C 1
ATOM 1369 O O . SER A 1 175 ? 8.966 -3.365 -1.964 1.00 98.75 175 SER A O 1
ATOM 1371 N N . ASN A 1 176 ? 10.901 -3.021 -0.876 1.00 98.75 176 ASN A N 1
ATOM 1372 C CA . ASN A 1 176 ? 11.754 -3.355 -2.022 1.00 98.75 176 ASN A CA 1
ATOM 1373 C C . ASN A 1 176 ? 11.381 -4.700 -2.677 1.00 98.75 176 ASN A C 1
ATOM 1375 O O . ASN A 1 176 ? 11.429 -4.833 -3.899 1.00 98.75 176 ASN A O 1
ATOM 1379 N N . GLU A 1 177 ? 10.989 -5.700 -1.876 1.00 98.81 177 GLU A N 1
ATOM 1380 C CA . GLU A 1 177 ? 10.566 -7.007 -2.388 1.00 98.81 177 GLU A CA 1
ATOM 1381 C C . GLU A 1 177 ? 9.268 -6.910 -3.202 1.00 98.81 177 GLU A C 1
ATOM 1383 O O . GLU A 1 177 ? 9.180 -7.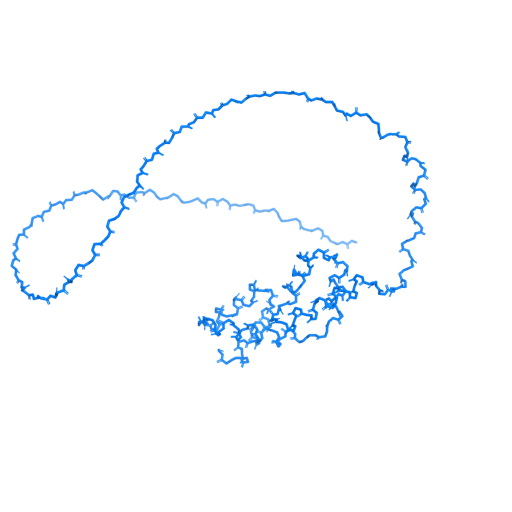512 -4.271 1.00 98.81 177 GLU A O 1
ATOM 1388 N N . GLN A 1 178 ? 8.275 -6.156 -2.723 1.00 98.94 178 GLN A N 1
ATOM 1389 C CA . GLN A 1 178 ? 7.009 -5.935 -3.431 1.00 98.94 178 GLN A CA 1
ATOM 1390 C C . GLN A 1 178 ? 7.225 -5.128 -4.712 1.00 98.94 178 GLN A C 1
ATOM 1392 O O . GLN A 1 178 ? 6.770 -5.549 -5.771 1.00 98.94 178 GLN A O 1
ATOM 1397 N N . ALA A 1 179 ? 7.984 -4.032 -4.637 1.00 98.94 179 ALA A N 1
ATOM 1398 C CA . ALA A 1 179 ? 8.307 -3.197 -5.790 1.00 98.94 179 ALA A CA 1
ATOM 1399 C C . ALA A 1 179 ? 9.087 -3.978 -6.863 1.00 98.94 179 ALA A C 1
ATOM 1401 O O . ALA A 1 179 ? 8.762 -3.927 -8.049 1.00 98.94 179 ALA A O 1
ATOM 1402 N N . THR A 1 180 ? 10.085 -4.770 -6.454 1.00 98.88 180 THR A N 1
ATOM 1403 C CA . THR A 1 180 ? 10.851 -5.624 -7.377 1.00 98.88 180 THR A CA 1
ATOM 1404 C C . THR A 1 180 ? 9.969 -6.705 -7.998 1.00 98.88 180 THR A C 1
ATOM 1406 O O . THR A 1 180 ? 10.054 -6.948 -9.201 1.00 98.88 180 THR A O 1
ATOM 1409 N N . TYR A 1 181 ? 9.106 -7.336 -7.198 1.00 98.88 181 TYR A N 1
ATOM 1410 C CA . TYR A 1 181 ? 8.147 -8.315 -7.698 1.00 98.88 181 TYR A CA 1
ATOM 1411 C C . TYR A 1 181 ? 7.200 -7.700 -8.735 1.00 98.88 181 TYR A C 1
ATOM 1413 O O . TYR A 1 181 ? 6.983 -8.304 -9.783 1.00 98.88 181 TYR A O 1
ATOM 1421 N N . ALA A 1 182 ? 6.684 -6.497 -8.473 1.00 98.88 182 ALA A N 1
ATOM 1422 C CA . ALA A 1 182 ? 5.782 -5.793 -9.373 1.00 98.88 182 ALA A CA 1
ATOM 1423 C C . ALA A 1 182 ? 6.412 -5.572 -10.751 1.00 98.88 182 ALA A C 1
ATOM 1425 O O . ALA A 1 182 ? 5.865 -6.012 -11.761 1.00 98.88 182 ALA A O 1
ATOM 1426 N N . VAL A 1 183 ? 7.612 -4.983 -10.800 1.00 98.81 183 VAL A N 1
ATOM 1427 C CA . VAL A 1 183 ? 8.283 -4.729 -12.083 1.00 98.81 183 VAL A CA 1
ATOM 1428 C C . VAL A 1 183 ? 8.650 -6.018 -12.828 1.00 98.81 183 VAL A C 1
ATOM 1430 O O . VAL A 1 183 ? 8.609 -6.039 -14.058 1.00 98.81 183 VAL A O 1
ATOM 1433 N N . ASP A 1 184 ? 8.949 -7.107 -12.106 1.00 98.81 184 ASP A N 1
ATOM 1434 C CA . ASP A 1 184 ? 9.172 -8.431 -12.698 1.00 98.81 184 ASP A CA 1
ATOM 1435 C C . ASP A 1 184 ? 7.903 -8.997 -13.350 1.00 98.81 184 ASP A C 1
ATOM 1437 O O . ASP A 1 184 ? 7.986 -9.571 -14.437 1.00 98.81 184 ASP A O 1
ATOM 1441 N N . GLN A 1 185 ? 6.737 -8.849 -12.709 1.00 98.81 185 GLN A N 1
ATOM 1442 C CA . GLN A 1 185 ? 5.460 -9.307 -13.273 1.00 98.81 185 GLN A CA 1
ATOM 1443 C C . GLN A 1 185 ? 5.032 -8.476 -14.486 1.00 98.81 185 GLN A C 1
ATOM 1445 O O . GLN A 1 185 ? 4.569 -9.041 -15.476 1.00 98.81 185 GLN A O 1
ATOM 1450 N N . ILE A 1 186 ? 5.247 -7.160 -14.437 1.00 98.50 186 ILE A N 1
ATOM 1451 C CA . ILE A 1 186 ? 4.931 -6.227 -15.529 1.00 98.50 186 ILE A CA 1
ATOM 1452 C C . ILE A 1 186 ? 5.861 -6.441 -16.744 1.00 98.50 186 ILE A C 1
ATOM 1454 O O . ILE A 1 186 ? 5.503 -6.132 -17.882 1.00 98.50 186 ILE A O 1
ATOM 1458 N N . GLY A 1 187 ? 7.047 -7.023 -16.532 1.00 98.00 187 GLY A N 1
ATOM 1459 C CA . GLY A 1 187 ? 7.985 -7.392 -17.596 1.00 98.00 187 GLY A CA 1
ATOM 1460 C C . GLY A 1 187 ? 9.027 -6.321 -17.932 1.00 98.00 187 GLY A C 1
ATOM 1461 O O . GLY A 1 187 ? 9.494 -6.270 -19.075 1.00 98.00 187 GLY A O 1
ATOM 1462 N N . LEU A 1 188 ? 9.384 -5.476 -16.958 1.00 96.06 188 LEU A N 1
ATOM 1463 C CA . LEU A 1 188 ? 10.441 -4.460 -17.065 1.00 96.06 188 LEU A CA 1
ATOM 1464 C C . LEU A 1 188 ? 11.818 -4.965 -16.634 1.00 96.06 188 LEU A C 1
ATOM 1466 O O . LEU A 1 188 ? 11.898 -5.928 -15.847 1.00 96.06 188 LEU A O 1
#

Organism: NCBI:txid284579

pLDDT: mean 74.08, std 25.52, range [33.31, 98.94]

Foldseek 3Di:
DDDDDDDDDDDDDDDDDDDDDDDDDDDDDDDDDDDDDDDDDDDDDDDDDDDDDDDDDDDDDDDDDDDDDDDDPDPPPPVVPPPPPPPDPPPDQDPLLVVLLVVLVVVVVVAQAALVLSLVVSVVVVRDPVSSVSNSVPHDDDNLVSLLRNLVVVVVVDDDDLVRQLVVSVVRVHDSVSSNSNSVVVPD

InterPro domains:
  IPR011434 Putative host cell surface-exposed lipoprotein Ltp-like, HTH region [PF07553] (97-139)
  IPR011434 Putative host cell surface-exposed lipoprotein Ltp-like, HTH region [PF07553] (142-186)
  IPR036388 Winged helix-like DNA-binding domain superfamily [G3DSA:1.10.10.10] (97-139)
  IPR036388 Winged helix-like DNA-binding domain superfamily [G3DSA:1.10.10.10] (141-186)

Sequence (188 aa):
MNKVTKWTGGIVLGVSLLGVISGCSDDTEVSTSDDTDTVEQENESTSTQDESTEETQEETEESEEVKTEKIEETEETVEESVVETEEQSDSEVTLSQENALGAAQDYISYSAFSKEGLAEQLEYEEFSEEDINYAIENIDVDWKEQAVQAGEDYLDYSSYSRSGLIEQLEFEGFSNEQATYAVDQIGL

Secondary structure (DSSP, 8-state):
---------------------------------------PPP------------------------------SSSSSSTTSSSSSSS----PPPHHHHHHHHHHHHHHHHS---HHHHHHHHHHTT--HHHHHHHHHH----HHHHHHHHHHHHHHHS---HHHHHHHHHHTT--HHHHHHHHHHHT-